Protein AF-A0A1Y3B476-F1 (afdb_monomer)

Structure (mmCIF, N/CA/C/O backbone):
data_AF-A0A1Y3B476-F1
#
_entry.id   AF-A0A1Y3B476-F1
#
loop_
_atom_site.group_PDB
_atom_site.id
_atom_site.type_symbol
_atom_site.label_atom_id
_atom_site.label_alt_id
_atom_site.label_comp_id
_atom_site.label_asym_id
_atom_site.label_entity_id
_atom_site.label_seq_id
_atom_site.pdbx_PDB_ins_code
_atom_site.Cartn_x
_atom_site.Cartn_y
_atom_site.Cartn_z
_atom_site.occupancy
_atom_site.B_iso_or_equiv
_atom_site.auth_seq_id
_atom_site.auth_comp_id
_atom_site.auth_asym_id
_atom_site.auth_atom_id
_atom_site.pdbx_PDB_model_num
ATOM 1 N N . MET A 1 1 ? -19.193 -18.227 23.082 1.00 51.91 1 MET A N 1
ATOM 2 C CA . MET A 1 1 ? -18.276 -19.351 22.799 1.00 51.91 1 MET A CA 1
ATOM 3 C C . MET A 1 1 ? -16.901 -18.708 22.785 1.00 51.91 1 MET A C 1
ATOM 5 O O . MET A 1 1 ? -16.816 -17.607 22.267 1.00 51.91 1 MET A O 1
ATOM 9 N N . ASP A 1 2 ? -15.922 -19.254 23.496 1.00 59.75 2 ASP A N 1
ATOM 10 C CA . ASP A 1 2 ? -14.621 -18.594 23.688 1.00 59.75 2 ASP A CA 1
ATOM 11 C C . ASP A 1 2 ? -13.885 -18.507 22.333 1.00 59.75 2 ASP A C 1
ATOM 13 O O . ASP A 1 2 ? -13.815 -19.510 21.622 1.00 59.75 2 ASP A O 1
ATOM 17 N N . LEU A 1 3 ? -13.445 -17.300 21.948 1.00 61.03 3 LEU A N 1
ATOM 18 C CA . LEU A 1 3 ? -12.892 -16.971 20.624 1.00 61.03 3 LEU A CA 1
ATOM 19 C C . LEU A 1 3 ? -11.711 -17.880 20.258 1.00 61.03 3 LEU A C 1
ATOM 21 O O . LEU A 1 3 ? -11.578 -18.283 19.105 1.00 61.03 3 LEU A O 1
ATOM 25 N N . SER A 1 4 ? -10.927 -18.280 21.262 1.00 60.47 4 SER A N 1
ATOM 26 C CA . SER A 1 4 ? -9.827 -19.239 21.119 1.00 60.47 4 SER A CA 1
ATOM 27 C C . SER A 1 4 ? -10.271 -20.561 20.476 1.00 60.47 4 SER A C 1
ATOM 29 O O . SER A 1 4 ? -9.654 -21.020 19.522 1.00 60.47 4 SER A O 1
ATOM 31 N N . TYR A 1 5 ? -11.411 -21.115 20.900 1.00 58.59 5 TYR A N 1
ATOM 32 C CA . TYR A 1 5 ? -11.947 -22.362 20.343 1.00 58.59 5 TYR A CA 1
ATOM 33 C C . TYR A 1 5 ? -12.532 -22.194 18.934 1.00 58.59 5 TYR A C 1
ATOM 35 O O . TYR A 1 5 ? -12.660 -23.178 18.214 1.00 58.59 5 TYR A O 1
ATOM 43 N N . ILE A 1 6 ? -12.933 -20.979 18.542 1.00 61.72 6 ILE A N 1
ATOM 44 C CA . ILE A 1 6 ? -13.444 -20.701 17.190 1.00 61.72 6 ILE A CA 1
ATOM 45 C C . ILE A 1 6 ? -12.279 -20.589 16.200 1.00 61.72 6 ILE A C 1
ATOM 47 O O . ILE A 1 6 ? -12.372 -21.101 15.084 1.00 61.72 6 ILE A O 1
ATOM 51 N N . LEU A 1 7 ? -11.185 -19.940 16.607 1.00 68.25 7 LEU A N 1
ATOM 52 C CA . LEU A 1 7 ? -9.991 -19.788 15.776 1.00 68.25 7 LEU A CA 1
ATOM 53 C C . LEU A 1 7 ? -9.273 -21.125 15.540 1.00 68.25 7 LEU A C 1
ATOM 55 O O . LEU A 1 7 ? -8.756 -21.332 14.446 1.00 68.25 7 LEU A O 1
ATOM 59 N N . ASP A 1 8 ? -9.336 -22.067 16.487 1.00 66.00 8 ASP A N 1
ATOM 60 C CA . ASP A 1 8 ? -8.768 -23.418 16.332 1.00 66.00 8 ASP A CA 1
ATOM 61 C C . ASP A 1 8 ? -9.357 -24.210 15.137 1.00 66.00 8 ASP A C 1
ATOM 63 O O . ASP A 1 8 ? -8.684 -25.075 14.572 1.00 66.00 8 ASP A O 1
ATOM 67 N N . ASP A 1 9 ? -10.592 -23.906 14.713 1.00 73.31 9 ASP A N 1
ATOM 68 C CA . ASP A 1 9 ? -11.298 -24.601 13.620 1.00 73.31 9 ASP A CA 1
ATOM 69 C C . ASP A 1 9 ? -11.260 -23.844 12.267 1.00 73.31 9 ASP A C 1
ATOM 71 O O . ASP A 1 9 ? -11.764 -24.328 11.233 1.00 73.31 9 ASP A O 1
ATOM 75 N N . ILE A 1 10 ? -10.658 -22.650 12.236 1.00 80.38 10 ILE A N 1
ATOM 76 C CA . ILE A 1 10 ? -10.627 -21.758 11.070 1.00 80.38 10 ILE A CA 1
ATOM 77 C C . ILE A 1 10 ? -9.204 -21.639 10.536 1.00 80.38 10 ILE A C 1
ATOM 79 O O . ILE A 1 10 ? -8.247 -21.442 11.267 1.00 80.38 10 ILE A O 1
ATOM 83 N N . THR A 1 11 ? -9.059 -21.755 9.217 1.00 83.44 11 THR A N 1
ATOM 84 C CA . THR A 1 11 ? -7.777 -21.537 8.539 1.00 83.44 11 THR A CA 1
ATOM 85 C C . THR A 1 11 ? -7.716 -20.120 7.983 1.00 83.44 11 THR A C 1
ATOM 87 O O . THR A 1 11 ? -8.750 -19.559 7.604 1.00 83.44 11 THR A O 1
ATOM 90 N N . LEU A 1 12 ? -6.509 -19.560 7.854 1.00 82.50 12 LEU A N 1
ATOM 91 C CA . LEU A 1 12 ? -6.299 -18.242 7.242 1.00 82.50 12 LEU A CA 1
ATOM 92 C C . LEU A 1 12 ? -6.948 -18.157 5.850 1.00 82.50 12 LEU A C 1
ATOM 94 O O . LEU A 1 12 ? -7.629 -17.187 5.530 1.00 82.50 12 LEU A O 1
ATOM 98 N N . GLU A 1 13 ? -6.828 -19.231 5.066 1.00 82.44 13 GLU A N 1
ATOM 99 C CA . GLU A 1 13 ? -7.448 -19.389 3.744 1.00 82.44 13 GLU A CA 1
ATOM 100 C C . GLU A 1 13 ? -8.981 -19.273 3.760 1.00 82.44 13 GLU A C 1
ATOM 102 O O . GLU A 1 13 ? -9.571 -18.801 2.793 1.00 82.44 13 GLU A O 1
ATOM 107 N N . LYS A 1 14 ? -9.657 -19.702 4.833 1.00 85.69 14 LYS A N 1
ATOM 108 C CA . LYS A 1 14 ? -11.110 -19.508 4.960 1.00 85.69 14 LYS A CA 1
ATOM 109 C C . LYS A 1 14 ? -11.439 -18.057 5.298 1.00 85.69 14 LYS A C 1
ATOM 111 O O . LYS A 1 14 ? -12.437 -17.535 4.808 1.00 85.69 14 LYS A O 1
ATOM 116 N N . LEU A 1 15 ? -10.615 -17.414 6.125 1.00 87.38 15 LEU A N 1
ATOM 117 C CA . LEU A 1 15 ? -10.853 -16.054 6.599 1.00 87.38 15 LEU A CA 1
ATOM 118 C C . LEU A 1 15 ? -10.582 -15.000 5.513 1.00 87.38 15 LEU A C 1
ATOM 120 O O . LEU A 1 15 ? -11.437 -14.149 5.267 1.00 87.38 15 LEU A O 1
ATOM 124 N N . LEU A 1 16 ? -9.427 -15.071 4.846 1.00 85.44 16 LEU A N 1
ATOM 125 C CA . LEU A 1 16 ? -8.960 -14.104 3.841 1.00 85.44 16 LEU A CA 1
ATOM 126 C C . LEU A 1 16 ? -9.030 -14.625 2.396 1.00 85.44 16 LEU A C 1
ATOM 128 O O . LEU A 1 16 ? -8.521 -13.966 1.499 1.00 85.44 16 LEU A O 1
ATOM 132 N N . ASP A 1 17 ? -9.686 -15.766 2.155 1.00 85.62 17 ASP A N 1
ATOM 133 C CA . ASP A 1 17 ? -9.699 -16.468 0.860 1.00 85.62 17 ASP A CA 1
ATOM 134 C C . ASP A 1 17 ? -8.301 -16.987 0.447 1.00 85.62 17 ASP A C 1
ATOM 136 O O . ASP A 1 17 ? -7.257 -16.584 0.961 1.00 85.62 17 ASP A O 1
ATOM 140 N N . ILE A 1 18 ? -8.264 -17.929 -0.494 1.00 84.50 18 ILE A N 1
ATOM 141 C CA . ILE A 1 18 ? -7.014 -18.452 -1.055 1.00 84.50 18 ILE A CA 1
ATOM 142 C C . ILE A 1 18 ? -6.507 -17.454 -2.107 1.00 84.50 18 ILE A C 1
ATOM 144 O O . ILE A 1 18 ? -7.252 -17.173 -3.059 1.00 84.50 18 ILE A O 1
ATOM 148 N N . PRO A 1 19 ? -5.254 -16.958 -2.012 1.00 85.69 19 PRO A N 1
ATOM 149 C CA . PRO A 1 19 ? -4.659 -16.115 -3.044 1.00 85.69 19 PRO A CA 1
ATOM 150 C C . PRO A 1 19 ? -4.769 -16.753 -4.432 1.00 85.69 19 PRO A C 1
ATOM 152 O O . PRO A 1 19 ? -4.473 -17.933 -4.621 1.00 85.69 19 PRO A O 1
ATOM 155 N N . HIS A 1 20 ? -5.185 -15.963 -5.421 1.00 87.81 20 HIS A N 1
ATOM 156 C CA . HIS A 1 20 ? -5.282 -16.406 -6.809 1.00 87.81 20 HIS A CA 1
ATOM 157 C C . HIS A 1 20 ? -4.413 -15.545 -7.715 1.00 87.81 20 HIS A C 1
ATOM 159 O O . HIS A 1 20 ? -4.385 -14.316 -7.590 1.00 87.81 20 HIS A O 1
ATOM 165 N N . TRP A 1 21 ? -3.753 -16.227 -8.643 1.00 90.69 21 TRP A N 1
ATOM 166 C CA . TRP A 1 21 ? -2.731 -15.695 -9.529 1.00 90.69 21 TRP A CA 1
ATOM 167 C C . TRP A 1 21 ? -3.114 -15.964 -10.981 1.00 90.69 21 TRP A C 1
ATOM 169 O O . TRP A 1 21 ? -3.634 -17.041 -11.279 1.00 90.69 21 TRP A O 1
ATOM 179 N N . SER A 1 22 ? -2.831 -15.022 -11.877 1.00 91.00 22 SER A N 1
ATOM 180 C CA . SER A 1 22 ? -3.032 -15.208 -13.319 1.00 91.00 22 SER A CA 1
ATOM 181 C C . SER A 1 22 ? -1.900 -16.012 -13.980 1.00 91.00 22 SER A C 1
ATOM 183 O O . SER A 1 22 ? -1.153 -16.753 -13.335 1.00 91.00 22 SER A O 1
ATOM 185 N N . ASP A 1 23 ? -1.744 -15.821 -15.292 1.00 83.69 23 ASP A N 1
ATOM 186 C CA . ASP A 1 23 ? -0.530 -16.138 -16.038 1.00 83.69 23 ASP A CA 1
ATOM 187 C C . ASP A 1 23 ? 0.664 -15.264 -15.611 1.00 83.69 23 ASP A C 1
ATOM 189 O O . ASP A 1 23 ? 0.519 -14.310 -14.841 1.00 83.69 23 ASP A O 1
ATOM 193 N N . GLU A 1 24 ? 1.855 -15.622 -16.094 1.00 92.88 24 GLU A N 1
ATOM 194 C CA . GLU A 1 24 ? 3.100 -14.911 -15.794 1.00 92.88 24 GLU A CA 1
ATOM 195 C C . GLU A 1 24 ? 3.055 -13.430 -16.188 1.00 92.88 24 GLU A C 1
ATOM 197 O O . GLU A 1 24 ? 2.409 -13.044 -17.168 1.00 92.88 24 GLU A O 1
ATOM 202 N N . LEU A 1 25 ? 3.804 -12.602 -15.451 1.00 94.19 25 LEU A N 1
ATOM 203 C CA . LEU A 1 25 ? 3.921 -11.179 -15.763 1.00 94.19 25 LEU A CA 1
ATOM 204 C C . LEU A 1 25 ? 4.451 -10.961 -17.184 1.00 94.19 25 LEU A C 1
ATOM 206 O O . LEU A 1 25 ? 5.504 -11.485 -17.571 1.00 94.19 25 LEU A O 1
ATOM 210 N N . LYS A 1 26 ? 3.751 -10.115 -17.944 1.00 93.50 26 LYS A N 1
ATOM 211 C CA . LYS A 1 26 ? 4.169 -9.719 -19.291 1.00 93.50 26 LYS A CA 1
ATOM 212 C C . LYS A 1 26 ? 5.484 -8.956 -19.230 1.00 93.50 26 LYS A C 1
ATOM 214 O O . LYS A 1 26 ? 5.649 -8.044 -18.424 1.00 93.50 26 LYS A O 1
ATOM 219 N N . GLN A 1 27 ? 6.399 -9.305 -20.126 1.00 95.56 27 GLN A N 1
ATOM 220 C CA . GLN A 1 27 ? 7.658 -8.593 -20.271 1.00 95.56 27 GLN A CA 1
ATOM 221 C C . GLN A 1 27 ? 7.543 -7.518 -21.352 1.00 95.56 27 GLN A C 1
ATOM 223 O O . GLN A 1 27 ? 7.237 -7.815 -22.505 1.00 95.56 27 GLN A O 1
ATOM 228 N N . VAL A 1 28 ? 7.836 -6.277 -20.975 1.00 97.06 28 VAL A N 1
ATOM 229 C CA . VAL A 1 28 ? 7.910 -5.137 -21.892 1.00 97.06 28 VAL A CA 1
ATOM 230 C C . VAL A 1 28 ? 9.332 -4.965 -22.414 1.00 97.06 28 VAL A C 1
ATOM 232 O O . VAL A 1 28 ? 10.296 -5.006 -21.651 1.00 97.06 28 VAL A O 1
ATOM 235 N N . GLU A 1 29 ? 9.473 -4.729 -23.713 1.00 97.38 29 GLU A N 1
ATOM 236 C CA . GLU A 1 29 ? 10.771 -4.498 -24.345 1.00 97.38 29 GLU A CA 1
ATOM 237 C C . GLU A 1 29 ? 11.025 -3.005 -24.588 1.00 97.38 29 GLU A C 1
ATOM 239 O O . GLU A 1 29 ? 10.230 -2.300 -25.215 1.00 97.38 29 GLU A O 1
ATOM 244 N N . PHE A 1 30 ? 12.185 -2.537 -24.134 1.00 98.00 30 PHE A N 1
ATOM 245 C CA . PHE A 1 30 ? 12.743 -1.223 -24.427 1.00 98.00 30 PHE A CA 1
ATOM 246 C C . PHE A 1 30 ? 13.919 -1.396 -25.380 1.00 98.00 30 PHE A C 1
ATOM 248 O O . PHE A 1 30 ? 14.823 -2.187 -25.129 1.00 98.00 30 PHE A O 1
ATOM 255 N N . GLN A 1 31 ? 13.941 -0.644 -26.475 1.00 97.75 31 GLN A N 1
ATOM 256 C CA . GLN A 1 31 ? 15.019 -0.713 -27.462 1.00 97.75 31 GLN A CA 1
ATOM 257 C C . GLN A 1 31 ? 16.344 -0.203 -26.893 1.00 97.75 31 GLN A C 1
ATOM 259 O O . GLN A 1 31 ? 17.397 -0.719 -27.256 1.00 97.75 31 GLN A O 1
ATOM 264 N N . SER A 1 32 ? 16.294 0.786 -25.995 1.00 97.62 32 SER A N 1
ATOM 265 C CA . SER A 1 32 ? 17.484 1.365 -25.375 1.00 97.62 32 SER A CA 1
ATOM 266 C C . SER A 1 32 ? 17.257 1.838 -23.945 1.00 97.62 32 SER A C 1
ATOM 268 O O . SER A 1 32 ? 16.123 2.094 -23.529 1.00 97.62 32 SER A O 1
ATOM 270 N N . MET A 1 33 ? 18.358 2.028 -23.209 1.00 96.94 33 MET A N 1
ATOM 271 C CA . MET A 1 33 ? 18.329 2.615 -21.861 1.00 96.94 33 MET A CA 1
ATOM 272 C C . MET A 1 33 ? 17.639 3.985 -21.845 1.00 96.94 33 MET A C 1
ATOM 274 O O . MET A 1 33 ? 16.819 4.256 -20.976 1.00 96.94 33 MET A O 1
ATOM 278 N N . GLN A 1 34 ? 17.900 4.825 -22.849 1.00 96.94 34 GLN A N 1
ATOM 279 C CA . GLN A 1 34 ? 17.289 6.153 -22.948 1.00 96.94 34 GLN A CA 1
ATOM 280 C C . GLN A 1 34 ? 15.760 6.075 -23.069 1.00 96.94 34 GLN A C 1
ATOM 282 O O . GLN A 1 34 ? 15.040 6.895 -22.503 1.00 96.94 34 GLN A O 1
ATOM 287 N N . GLN A 1 35 ? 15.245 5.093 -23.814 1.00 97.31 35 GLN A N 1
ATOM 288 C CA . GLN A 1 35 ? 13.804 4.890 -23.943 1.00 97.31 35 GLN A CA 1
ATOM 289 C C . GLN A 1 35 ? 13.180 4.471 -22.609 1.00 97.31 35 GLN A C 1
ATOM 291 O O . GLN A 1 35 ? 12.116 4.974 -22.251 1.00 97.31 35 GLN A O 1
ATOM 296 N N . PHE A 1 36 ? 13.862 3.592 -21.872 1.00 97.88 36 PHE A N 1
ATOM 297 C CA . PHE A 1 36 ? 13.451 3.170 -20.539 1.00 97.88 36 PHE A CA 1
ATOM 298 C C . PHE A 1 36 ? 13.447 4.341 -19.543 1.00 97.88 36 PHE A C 1
ATOM 300 O O . PHE A 1 36 ? 12.446 4.571 -18.872 1.00 97.88 36 PHE A O 1
ATOM 307 N N . GLU A 1 37 ? 14.508 5.151 -19.505 1.00 97.38 37 GLU A N 1
ATOM 308 C CA . GLU A 1 37 ? 14.597 6.336 -18.638 1.00 97.38 37 GLU A CA 1
ATOM 309 C C . GLU A 1 37 ? 13.495 7.367 -18.928 1.00 97.38 37 GLU A C 1
ATOM 311 O O . GLU A 1 37 ? 12.891 7.908 -18.001 1.00 97.38 37 GLU A O 1
ATOM 316 N N . ASN A 1 38 ? 13.170 7.600 -20.203 1.00 97.19 38 ASN A N 1
ATOM 317 C CA . ASN A 1 38 ? 12.066 8.485 -20.579 1.00 97.19 38 ASN A CA 1
ATOM 318 C C . ASN A 1 38 ? 10.708 7.967 -20.076 1.00 97.19 38 ASN A C 1
ATOM 320 O O . ASN A 1 38 ? 9.867 8.763 -19.655 1.00 97.19 38 ASN A O 1
ATOM 324 N N . ALA A 1 39 ? 10.494 6.647 -20.105 1.00 97.69 39 ALA A N 1
ATOM 325 C CA . ALA A 1 39 ? 9.285 6.034 -19.563 1.00 97.69 39 ALA A CA 1
ATOM 326 C C . ALA A 1 39 ? 9.221 6.179 -18.032 1.00 97.69 39 ALA A C 1
ATOM 328 O O . ALA A 1 39 ? 8.182 6.569 -17.503 1.00 97.69 39 ALA A O 1
ATOM 329 N N . LEU A 1 40 ? 10.344 5.983 -17.328 1.00 97.88 40 LEU A N 1
ATOM 330 C CA . LEU A 1 40 ? 10.426 6.171 -15.874 1.00 97.88 40 LEU A CA 1
ATOM 331 C C . LEU A 1 40 ? 10.028 7.588 -15.440 1.00 97.88 40 LEU A C 1
ATOM 333 O O . LEU A 1 40 ? 9.253 7.726 -14.498 1.00 97.88 40 LEU A O 1
ATOM 337 N N . ILE A 1 41 ? 10.507 8.627 -16.135 1.00 97.69 41 ILE A N 1
ATOM 338 C CA . ILE A 1 41 ? 10.156 10.030 -15.835 1.00 97.69 41 ILE A CA 1
ATOM 339 C C . ILE A 1 41 ? 8.641 10.241 -15.929 1.00 97.69 41 ILE A C 1
ATOM 341 O O . ILE A 1 41 ? 8.038 10.892 -15.077 1.00 97.69 41 ILE A O 1
ATOM 345 N N . LYS A 1 42 ? 8.019 9.673 -16.964 1.00 97.50 42 LYS A N 1
ATOM 346 C CA . LYS A 1 42 ? 6.577 9.773 -17.182 1.00 97.50 42 LYS A CA 1
ATOM 347 C C . LYS A 1 42 ? 5.790 9.047 -16.092 1.00 97.50 42 LYS A C 1
ATOM 349 O O . LYS A 1 42 ? 4.847 9.608 -15.547 1.00 97.50 42 LYS A O 1
ATOM 354 N N . TRP A 1 43 ? 6.177 7.819 -15.753 1.00 98.00 43 TRP A N 1
ATOM 355 C CA . TRP A 1 43 ? 5.498 7.050 -14.709 1.00 98.00 43 TRP A CA 1
ATOM 356 C C . TRP A 1 43 ? 5.700 7.644 -13.314 1.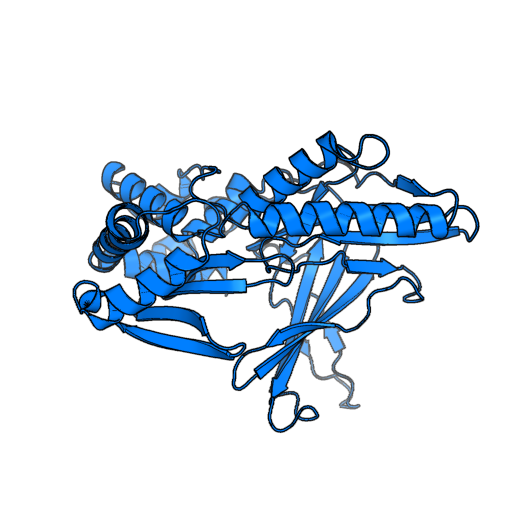00 98.00 43 TRP A C 1
ATOM 358 O O . TRP A 1 43 ? 4.793 7.555 -12.491 1.00 98.00 43 TRP A O 1
ATOM 368 N N . GLU A 1 44 ? 6.849 8.274 -13.047 1.00 98.00 44 GLU A N 1
ATOM 369 C CA . GLU A 1 44 ? 7.076 9.042 -11.821 1.00 98.00 44 GLU A CA 1
ATOM 370 C C . GLU A 1 44 ? 6.083 10.201 -11.702 1.00 98.00 44 GLU A C 1
ATOM 372 O O . GLU A 1 44 ? 5.464 10.351 -10.651 1.00 98.00 44 GLU A O 1
ATOM 377 N N . ASP A 1 45 ? 5.882 10.978 -12.770 1.00 97.94 45 ASP A N 1
ATOM 378 C CA . ASP A 1 45 ? 4.916 12.080 -12.759 1.00 97.94 45 ASP A CA 1
ATOM 379 C C . ASP A 1 45 ? 3.479 11.574 -12.550 1.00 97.94 45 ASP A C 1
ATOM 381 O O . ASP A 1 45 ? 2.780 12.094 -11.683 1.00 97.94 45 ASP A O 1
ATOM 385 N N . ILE A 1 46 ? 3.067 10.501 -13.238 1.00 97.81 46 ILE A N 1
ATOM 386 C CA . ILE A 1 46 ? 1.741 9.876 -13.058 1.00 97.81 46 ILE A CA 1
ATOM 387 C C . ILE A 1 46 ? 1.547 9.395 -11.610 1.00 97.81 46 ILE A C 1
ATOM 389 O O . ILE A 1 46 ? 0.531 9.689 -10.978 1.00 97.81 46 ILE A O 1
ATOM 393 N N . LEU A 1 47 ? 2.531 8.687 -11.048 1.00 97.56 47 LEU A N 1
ATOM 394 C CA . LEU A 1 47 ? 2.508 8.235 -9.654 1.00 97.56 47 LEU A CA 1
ATOM 395 C C . LEU A 1 47 ? 2.374 9.413 -8.683 1.00 97.56 47 LEU A C 1
ATOM 397 O O . LEU A 1 47 ? 1.554 9.375 -7.765 1.00 97.56 47 LEU A O 1
ATOM 401 N N . GLN A 1 48 ? 3.162 10.467 -8.885 1.00 97.31 48 GLN A N 1
ATOM 402 C CA . GLN A 1 48 ? 3.134 11.661 -8.045 1.00 97.31 48 GLN A CA 1
ATOM 403 C C . GLN A 1 48 ? 1.793 12.397 -8.125 1.00 97.31 48 GLN A C 1
ATOM 405 O O . GLN A 1 48 ? 1.308 12.856 -7.091 1.00 97.31 48 GLN A O 1
ATOM 410 N N . GLN A 1 49 ? 1.174 12.468 -9.308 1.00 95.81 49 GLN A N 1
ATOM 411 C CA . GLN A 1 49 ? -0.171 13.019 -9.479 1.00 95.81 49 GLN A CA 1
ATOM 412 C C . GLN A 1 49 ? -1.216 12.194 -8.715 1.00 95.81 49 GLN A C 1
ATOM 414 O O . GLN A 1 49 ? -2.000 12.755 -7.955 1.00 95.81 49 GLN A O 1
ATOM 419 N N . VAL A 1 50 ? -1.192 10.861 -8.830 1.00 94.88 50 VAL A N 1
ATOM 420 C CA . VAL A 1 50 ? -2.119 9.982 -8.092 1.00 94.88 50 VAL A CA 1
ATOM 421 C C . VAL A 1 50 ? -1.956 10.143 -6.578 1.00 94.88 50 VAL A C 1
ATOM 423 O O . VAL A 1 50 ? -2.949 10.229 -5.854 1.00 94.88 50 VAL A O 1
ATOM 426 N N . LEU A 1 51 ? -0.717 10.227 -6.086 1.00 94.50 51 LEU A N 1
ATOM 427 C CA . LEU A 1 51 ? -0.450 10.461 -4.666 1.00 94.50 51 LEU A CA 1
ATOM 428 C C . LEU A 1 51 ? -1.018 11.800 -4.181 1.00 94.50 51 LEU A C 1
ATOM 430 O O . LEU A 1 51 ? -1.586 11.859 -3.093 1.00 94.50 51 LEU A O 1
ATOM 434 N N . GLU A 1 52 ? -0.866 12.856 -4.976 1.00 93.44 52 GLU A N 1
ATOM 435 C CA . GLU A 1 52 ? -1.342 14.204 -4.657 1.00 93.44 52 GLU A CA 1
ATOM 436 C C . GLU A 1 52 ? -2.877 14.318 -4.721 1.00 93.44 52 GLU A C 1
ATOM 438 O O . GLU A 1 52 ? -3.479 14.994 -3.889 1.00 93.44 52 GLU A O 1
ATOM 443 N N . CYS A 1 53 ? -3.521 13.627 -5.669 1.00 92.00 53 CYS A N 1
ATOM 444 C CA . CYS A 1 53 ? -4.966 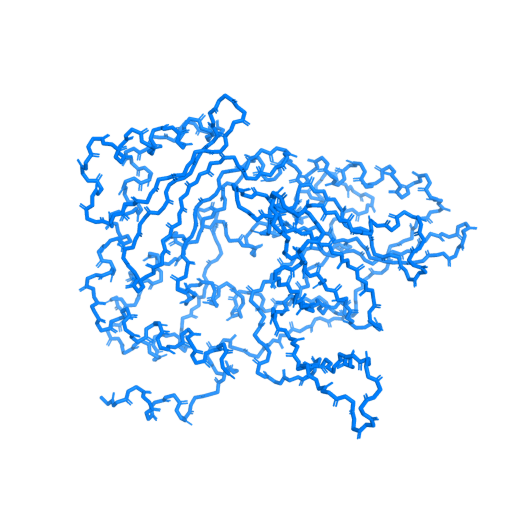13.696 -5.904 1.00 92.00 53 CYS A CA 1
ATOM 445 C C . CYS A 1 53 ? -5.817 12.878 -4.927 1.00 92.00 53 CYS A C 1
ATOM 447 O O . CYS A 1 53 ? -6.931 13.290 -4.608 1.00 92.00 53 CYS A O 1
ATOM 449 N N . TYR A 1 54 ? -5.336 11.722 -4.466 1.00 92.06 54 TYR A N 1
ATOM 450 C CA . TYR A 1 54 ? -6.183 10.757 -3.759 1.00 92.06 54 TYR A CA 1
ATOM 451 C C . TYR A 1 54 ? -5.653 10.448 -2.373 1.00 92.06 54 TYR A C 1
ATOM 453 O O . TYR A 1 54 ? -4.744 9.638 -2.259 1.00 92.06 54 TYR A O 1
ATOM 461 N N . ASP A 1 55 ? -6.214 11.028 -1.313 1.00 93.31 55 ASP A N 1
ATOM 462 C CA . ASP A 1 55 ? -5.826 10.765 0.087 1.00 93.31 55 ASP A CA 1
ATOM 463 C C . ASP A 1 55 ? -5.879 9.276 0.455 1.00 93.31 55 ASP A C 1
ATOM 465 O O . ASP A 1 55 ? -6.870 8.627 0.168 1.00 93.31 55 ASP A O 1
ATOM 469 N N . TYR A 1 56 ? -4.856 8.734 1.123 1.00 95.31 56 TYR A N 1
ATOM 470 C CA . TYR A 1 56 ? -4.908 7.372 1.665 1.00 95.31 56 TYR A CA 1
ATOM 471 C C . TYR A 1 56 ? -5.905 7.333 2.818 1.00 95.31 56 TYR A C 1
ATOM 473 O O . TYR A 1 56 ? -5.822 8.193 3.694 1.00 95.31 56 TYR A O 1
ATOM 481 N N . ASN A 1 57 ? -6.829 6.374 2.832 1.00 95.25 57 ASN A N 1
ATOM 482 C CA . ASN A 1 57 ? -7.896 6.322 3.831 1.00 95.25 57 ASN A CA 1
ATOM 483 C C . ASN A 1 57 ? -8.354 4.886 4.119 1.00 95.25 57 ASN A C 1
ATOM 485 O O . ASN A 1 57 ? -9.157 4.336 3.371 1.00 95.25 57 ASN A O 1
ATOM 489 N N . THR A 1 58 ? -7.920 4.319 5.248 1.00 96.81 58 THR A N 1
ATOM 490 C CA . THR A 1 58 ? -8.432 3.027 5.751 1.00 96.81 58 THR A CA 1
ATOM 491 C C . THR A 1 58 ? -9.489 3.173 6.842 1.00 96.81 58 THR A C 1
ATOM 493 O O . THR A 1 58 ? -10.138 2.191 7.202 1.00 96.81 58 THR A O 1
ATOM 496 N N . PHE A 1 59 ? -9.724 4.388 7.353 1.00 96.81 59 PHE A N 1
ATOM 497 C CA . PHE A 1 59 ? -10.839 4.637 8.270 1.00 96.81 59 PHE A CA 1
ATOM 498 C C . PHE A 1 59 ? -12.185 4.381 7.588 1.00 96.81 59 PHE A C 1
ATOM 500 O O . PHE A 1 59 ? -13.078 3.824 8.219 1.00 96.81 59 PHE A O 1
ATOM 507 N N . GLY A 1 60 ? -12.320 4.754 6.311 1.00 94.25 60 GLY A N 1
ATOM 508 C CA . GLY A 1 60 ? -13.576 4.617 5.569 1.00 94.25 60 GLY A CA 1
ATOM 509 C C . GLY A 1 60 ? -13.988 3.155 5.411 1.00 94.25 60 GLY A C 1
ATOM 510 O O . GLY A 1 60 ? -15.044 2.765 5.908 1.00 94.25 60 GLY A O 1
ATOM 511 N N . SER A 1 61 ? -13.101 2.322 4.847 1.00 94.69 61 SER A N 1
ATOM 512 C CA . SER A 1 61 ? -13.340 0.878 4.691 1.00 94.69 61 SER A CA 1
ATOM 513 C C . SER A 1 61 ? -13.642 0.196 6.027 1.00 94.69 61 SER A C 1
ATOM 515 O O . SER A 1 61 ? -14.464 -0.715 6.086 1.00 94.69 61 SER A O 1
ATOM 517 N N . TYR A 1 62 ? -13.002 0.629 7.116 1.00 97.12 62 TYR A N 1
ATOM 518 C CA . TYR A 1 62 ? -13.251 0.076 8.445 1.00 97.12 62 TYR A CA 1
ATOM 519 C C . TYR A 1 62 ? -14.613 0.481 9.029 1.00 97.12 62 TYR A C 1
ATOM 521 O O . TYR A 1 62 ? -15.319 -0.364 9.575 1.00 97.12 62 TYR A O 1
ATOM 529 N N . VAL A 1 63 ? -15.007 1.752 8.913 1.00 96.25 63 VAL A N 1
ATOM 530 C CA . VAL A 1 63 ? -16.319 2.219 9.389 1.00 96.25 63 VAL A CA 1
ATOM 531 C C . VAL A 1 63 ? -17.442 1.508 8.631 1.00 96.25 63 VAL A C 1
ATOM 533 O O . VAL A 1 63 ? -18.395 1.029 9.245 1.00 96.25 63 VAL A O 1
ATOM 536 N N . ASP A 1 64 ? -17.304 1.356 7.313 1.00 95.75 64 ASP A N 1
ATOM 537 C CA . ASP A 1 64 ? -18.266 0.616 6.492 1.00 95.75 64 ASP A CA 1
ATOM 538 C C . ASP A 1 64 ? -18.315 -0.879 6.839 1.00 95.75 64 ASP A C 1
ATOM 540 O O . ASP A 1 64 ? -19.402 -1.471 6.886 1.00 95.75 64 ASP A O 1
ATOM 544 N N . PHE A 1 65 ? -17.158 -1.484 7.126 1.00 97.25 65 PHE A N 1
ATOM 545 C CA . PHE A 1 65 ? -17.048 -2.857 7.620 1.00 97.25 65 PHE A CA 1
ATOM 546 C C . PHE A 1 65 ? -17.805 -3.027 8.942 1.00 97.25 65 PHE A C 1
ATOM 548 O O . PHE A 1 65 ? -18.676 -3.891 9.040 1.00 97.25 65 PHE A O 1
ATOM 555 N N . TYR A 1 66 ? -17.564 -2.153 9.922 1.00 97.38 66 TYR A N 1
ATOM 556 C CA . TYR A 1 66 ? -18.244 -2.189 11.217 1.00 97.38 66 TYR A CA 1
ATOM 557 C C . TYR A 1 66 ? -19.759 -1.972 11.088 1.00 97.38 66 TYR A C 1
ATOM 559 O O . TYR A 1 66 ? -20.553 -2.736 11.632 1.00 97.38 66 TYR A O 1
ATOM 567 N N . HIS A 1 67 ? -20.204 -0.991 10.301 1.00 96.38 67 HIS A N 1
ATOM 568 C CA . HIS A 1 67 ? -21.636 -0.786 10.064 1.00 96.38 67 HIS A CA 1
ATOM 569 C C . HIS A 1 67 ? -22.301 -1.981 9.369 1.00 96.38 67 HIS A C 1
ATOM 571 O O . HIS A 1 67 ? -23.484 -2.251 9.590 1.00 96.38 67 HIS A O 1
ATOM 577 N N . SER A 1 68 ? -21.568 -2.689 8.509 1.00 96.94 68 SER A N 1
ATOM 578 C CA . SER A 1 68 ? -22.046 -3.916 7.869 1.00 96.94 68 SER A CA 1
ATOM 579 C C . SER A 1 68 ? -22.117 -5.071 8.871 1.00 96.94 68 SER A C 1
ATOM 581 O O . SER A 1 68 ? -23.120 -5.788 8.884 1.00 96.94 68 SER A O 1
ATOM 583 N N . TYR A 1 69 ? -21.128 -5.187 9.763 1.00 97.44 69 TYR A N 1
ATOM 584 C CA . TYR A 1 69 ? -21.123 -6.139 10.875 1.00 97.44 69 TYR A CA 1
ATOM 585 C C . TYR A 1 69 ? -22.357 -5.957 11.759 1.00 97.44 69 TYR A C 1
ATOM 587 O O . TYR A 1 69 ? -23.140 -6.894 11.920 1.00 97.44 69 TYR A O 1
ATOM 595 N N . GLN A 1 70 ? -22.617 -4.729 12.216 1.00 96.50 70 GLN A N 1
ATOM 596 C CA . GLN A 1 70 ? -23.770 -4.422 13.066 1.00 96.50 70 GLN A CA 1
ATOM 597 C C . GLN A 1 70 ? -25.116 -4.785 12.421 1.00 96.50 70 GLN A C 1
ATOM 599 O O . GLN A 1 70 ? -26.061 -5.161 13.110 1.00 96.50 70 GLN A O 1
ATOM 604 N N . LYS A 1 71 ? -25.225 -4.691 11.090 1.00 96.50 71 LYS A N 1
ATOM 605 C CA . LYS A 1 71 ? -26.444 -5.063 10.349 1.00 96.50 71 LYS A CA 1
ATOM 606 C C . LYS A 1 71 ? -26.588 -6.571 10.145 1.00 96.50 71 LYS A C 1
ATOM 608 O O . LYS A 1 71 ? -27.698 -7.035 9.894 1.00 96.50 71 LYS A O 1
ATOM 613 N N . SER A 1 72 ? -25.490 -7.321 10.220 1.00 95.12 72 SER A N 1
ATOM 614 C CA . SER A 1 72 ? -25.469 -8.759 9.941 1.00 95.12 72 SER A CA 1
ATOM 615 C C . SER A 1 72 ? -26.094 -9.611 11.052 1.00 95.12 72 SER A C 1
ATOM 617 O O . SER A 1 72 ? -26.519 -10.731 10.777 1.00 95.12 72 SER A O 1
ATOM 619 N N . ASN A 1 73 ? -26.153 -9.103 12.294 1.00 88.12 73 ASN A N 1
ATOM 620 C CA . ASN A 1 73 ? -26.536 -9.862 13.497 1.00 88.12 73 ASN A CA 1
ATOM 621 C C . ASN A 1 73 ? -25.794 -11.212 13.647 1.00 88.12 73 ASN A C 1
ATOM 623 O O . ASN A 1 73 ? -26.331 -12.155 14.226 1.00 88.12 73 ASN A O 1
ATOM 627 N N . SER A 1 74 ? -24.588 -11.320 13.086 1.00 92.19 74 SER A N 1
ATOM 628 C CA . SER A 1 74 ? -23.713 -12.495 13.177 1.00 92.19 74 SER A CA 1
ATOM 629 C C . SER A 1 74 ? -22.610 -12.239 14.206 1.00 92.19 74 SER A C 1
ATOM 631 O O . SER A 1 74 ? -22.360 -11.086 14.547 1.00 92.19 74 SER A O 1
ATOM 633 N N . ASN A 1 75 ? -21.932 -13.282 14.697 1.00 92.56 75 ASN A N 1
ATOM 634 C CA . ASN A 1 75 ? -20.668 -13.057 15.412 1.00 92.56 75 ASN A CA 1
ATOM 635 C C . ASN A 1 75 ? -19.594 -12.558 14.426 1.00 92.56 75 ASN A C 1
ATOM 637 O O . ASN A 1 75 ? -19.736 -12.727 13.210 1.00 92.56 75 ASN A O 1
ATOM 641 N N . LEU A 1 76 ? -18.533 -11.932 14.943 1.00 94.56 76 LEU A N 1
ATOM 642 C CA . LEU A 1 76 ? -17.537 -11.267 14.101 1.00 94.56 76 LEU A CA 1
ATOM 643 C C . LEU A 1 76 ? -16.856 -12.230 13.124 1.00 94.56 76 LEU A C 1
ATOM 645 O O . LEU A 1 76 ? -16.643 -11.886 11.964 1.00 94.56 76 LEU A O 1
ATOM 649 N N . THR A 1 77 ? -16.568 -13.448 13.567 1.00 92.31 77 THR A N 1
ATOM 650 C CA . THR A 1 77 ? -15.890 -14.447 12.743 1.00 92.31 77 THR A CA 1
ATOM 651 C C . THR A 1 77 ? -16.755 -14.880 11.560 1.00 92.31 77 THR A C 1
ATOM 653 O O . THR A 1 77 ? -16.317 -14.801 10.412 1.00 92.31 77 THR A O 1
ATOM 656 N N . ASP A 1 78 ? -18.011 -15.254 11.812 1.00 92.75 78 ASP A N 1
ATOM 657 C CA . ASP A 1 78 ? -18.972 -15.611 10.763 1.00 92.75 78 ASP A CA 1
ATOM 658 C C . ASP A 1 78 ? -19.236 -14.437 9.817 1.00 92.75 78 ASP A C 1
ATOM 660 O O . ASP A 1 78 ? -19.356 -14.622 8.602 1.00 92.75 78 ASP A O 1
ATOM 664 N N . PHE A 1 79 ? -19.293 -13.216 10.352 1.00 96.19 79 PHE A N 1
ATOM 665 C CA . PHE A 1 79 ? -19.400 -12.019 9.533 1.00 96.19 79 PHE A CA 1
ATOM 666 C C . PHE A 1 79 ? -18.190 -11.867 8.609 1.00 96.19 79 PHE A C 1
ATOM 668 O O . PHE A 1 79 ? -18.378 -11.711 7.404 1.00 96.19 79 PHE A O 1
ATOM 675 N N . ILE A 1 80 ? -16.963 -11.964 9.136 1.00 95.50 80 ILE A N 1
ATOM 676 C CA . ILE A 1 80 ? -15.741 -11.861 8.333 1.00 95.50 80 ILE A CA 1
ATOM 677 C C . ILE A 1 80 ? -15.731 -12.940 7.257 1.00 95.50 80 ILE A C 1
ATOM 679 O O . ILE A 1 80 ? -15.492 -12.608 6.101 1.00 95.50 80 ILE A O 1
ATOM 683 N N . LEU A 1 81 ? -16.039 -14.200 7.577 1.00 93.25 81 LEU A N 1
ATOM 684 C CA . LEU A 1 81 ? -16.061 -15.298 6.600 1.00 93.25 81 LEU A CA 1
ATOM 685 C C . LEU A 1 81 ? -16.944 -14.990 5.381 1.00 93.25 81 LEU A C 1
ATOM 687 O O . LEU A 1 81 ? -16.582 -15.340 4.260 1.00 93.25 81 LEU A O 1
ATOM 691 N N . ASN A 1 82 ? -18.052 -14.278 5.584 1.00 94.06 82 ASN A N 1
ATOM 692 C CA . ASN A 1 82 ? -19.002 -13.921 4.529 1.00 94.06 82 ASN A CA 1
ATOM 693 C C . ASN A 1 82 ? -18.845 -12.478 4.012 1.00 94.06 82 ASN A C 1
ATOM 695 O O . ASN A 1 82 ? -19.596 -12.058 3.131 1.00 94.06 82 ASN A O 1
ATOM 699 N N . TYR A 1 83 ? -17.905 -11.701 4.554 1.00 95.38 83 TYR A N 1
ATOM 700 C CA . TYR A 1 83 ? -17.724 -10.304 4.179 1.00 95.38 83 TYR A CA 1
ATOM 701 C C . TYR A 1 83 ? -16.997 -10.170 2.838 1.00 95.38 83 TYR A C 1
ATOM 703 O O . TYR A 1 83 ? -15.854 -10.611 2.678 1.00 95.38 83 TYR A O 1
ATOM 711 N N . GLU A 1 84 ? -17.647 -9.484 1.900 1.00 94.06 84 GLU A N 1
ATOM 712 C CA . GLU A 1 84 ? -17.072 -9.070 0.622 1.00 94.06 84 GLU A CA 1
ATOM 713 C C . GLU A 1 84 ? -16.523 -7.644 0.738 1.00 94.06 84 GLU A C 1
ATOM 715 O O . GLU A 1 84 ? -17.278 -6.669 0.823 1.00 94.06 84 GLU A O 1
ATOM 720 N N . ALA A 1 85 ? -15.195 -7.519 0.743 1.00 93.81 85 ALA A N 1
ATOM 721 C CA . ALA A 1 85 ? -14.540 -6.223 0.832 1.00 93.81 85 ALA A CA 1
ATOM 722 C C . ALA A 1 85 ? -14.814 -5.370 -0.413 1.00 93.81 85 ALA A C 1
ATOM 724 O O . ALA A 1 85 ? -14.704 -5.830 -1.553 1.00 93.81 85 ALA A O 1
ATOM 725 N N . LYS A 1 86 ? -15.171 -4.105 -0.182 1.00 92.62 86 LYS A N 1
ATOM 726 C CA . LYS A 1 86 ? -15.488 -3.140 -1.234 1.00 92.62 86 LYS A CA 1
ATOM 727 C C . LYS A 1 86 ? -14.317 -2.201 -1.438 1.00 92.62 86 LYS A C 1
ATOM 729 O O . LYS A 1 86 ? -13.807 -1.634 -0.482 1.00 92.62 86 LYS A O 1
ATOM 734 N N . ILE A 1 87 ? -13.964 -1.993 -2.698 1.00 93.31 87 ILE A N 1
ATOM 735 C CA . ILE A 1 87 ? -12.962 -1.015 -3.103 1.00 93.31 87 ILE A CA 1
ATOM 736 C C . ILE A 1 87 ? -13.713 0.206 -3.612 1.00 93.31 87 ILE A C 1
ATOM 738 O O . ILE A 1 87 ? -14.502 0.096 -4.554 1.00 93.31 87 ILE A O 1
ATOM 742 N N . THR A 1 88 ? -13.493 1.357 -2.984 1.00 87.88 88 THR A N 1
ATOM 743 C CA . THR A 1 88 ? -14.197 2.591 -3.336 1.00 87.88 88 THR A CA 1
ATOM 744 C C . THR A 1 88 ? -13.247 3.780 -3.391 1.00 87.88 88 THR A C 1
ATOM 746 O O . THR A 1 88 ? -12.157 3.763 -2.820 1.00 87.88 88 THR A O 1
ATOM 749 N N . THR A 1 89 ? -13.664 4.832 -4.091 1.00 84.56 89 THR A N 1
ATOM 750 C CA . THR A 1 89 ? -12.899 6.080 -4.216 1.00 84.56 89 THR A CA 1
ATOM 751 C C . THR A 1 89 ? -12.916 6.925 -2.943 1.00 84.56 89 THR A C 1
ATOM 753 O O . THR A 1 89 ? -12.085 7.812 -2.773 1.00 84.56 89 THR A O 1
ATOM 756 N N . GLU A 1 90 ? -13.844 6.650 -2.029 1.00 83.12 90 GLU A N 1
ATOM 757 C CA . GLU A 1 90 ? -13.967 7.317 -0.731 1.00 83.12 90 GLU A CA 1
ATOM 758 C C . GLU A 1 90 ? -13.014 6.713 0.317 1.00 83.12 90 GLU A C 1
ATOM 760 O O . GLU A 1 90 ? -12.614 7.398 1.265 1.00 83.12 90 GLU A O 1
ATOM 765 N N . SER A 1 91 ? -12.604 5.456 0.116 1.00 89.38 91 SER A N 1
ATOM 766 C CA . SER A 1 91 ? -11.757 4.671 1.021 1.00 89.38 91 SER A CA 1
ATOM 767 C C . SER A 1 91 ? -10.525 4.140 0.288 1.00 89.38 91 SER A C 1
ATOM 769 O O . SER A 1 91 ? -10.395 2.959 -0.025 1.00 89.38 91 SER A O 1
ATOM 771 N N . MET A 1 92 ? -9.616 5.057 -0.036 1.00 92.75 92 MET A N 1
ATOM 772 C CA . MET A 1 92 ? -8.446 4.770 -0.863 1.00 92.75 92 MET A CA 1
ATOM 773 C C . MET A 1 92 ? -7.344 4.038 -0.077 1.00 92.75 92 MET A C 1
ATOM 775 O O . MET A 1 92 ? -6.403 4.659 0.422 1.00 92.75 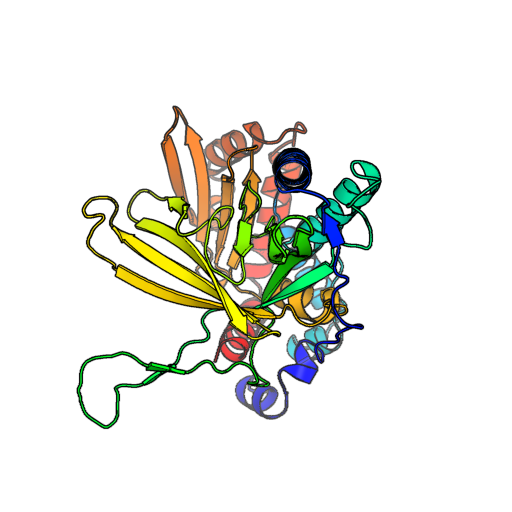92 MET A O 1
ATOM 779 N N . SER A 1 93 ? -7.461 2.716 0.021 1.00 95.19 93 SER A N 1
ATOM 780 C CA . SER A 1 93 ? -6.433 1.792 0.520 1.00 95.19 93 SER A CA 1
ATOM 781 C C . SER A 1 93 ? -5.257 1.625 -0.463 1.00 95.19 93 SER A C 1
ATOM 783 O O . SER A 1 93 ? -5.236 2.214 -1.550 1.00 95.19 93 SER A O 1
ATOM 785 N N . CYS A 1 94 ? -4.282 0.770 -0.126 1.00 95.38 94 CYS A N 1
ATOM 786 C CA . CYS A 1 94 ? -3.207 0.384 -1.048 1.00 95.38 94 CYS A CA 1
ATOM 787 C C . CYS A 1 94 ? -3.739 -0.261 -2.339 1.00 95.38 94 CYS A C 1
ATOM 789 O O . CYS A 1 94 ? -3.221 0.017 -3.423 1.00 95.38 94 CYS A O 1
ATOM 791 N N . VAL A 1 95 ? -4.812 -1.051 -2.245 1.00 96.50 95 VAL A N 1
ATOM 792 C CA . VAL A 1 95 ? -5.469 -1.692 -3.389 1.00 96.50 95 VAL A CA 1
ATOM 793 C C . VAL A 1 95 ? -6.139 -0.644 -4.271 1.00 96.50 95 VAL A C 1
ATOM 795 O O . VAL A 1 95 ? -5.845 -0.564 -5.465 1.00 96.50 95 VAL A O 1
ATOM 798 N N . ALA A 1 96 ? -6.995 0.200 -3.688 1.00 96.19 96 ALA A N 1
ATOM 799 C CA . ALA A 1 96 ? -7.718 1.236 -4.422 1.00 96.19 96 ALA A CA 1
ATOM 800 C C . ALA A 1 96 ? -6.758 2.194 -5.148 1.00 96.19 96 ALA A C 1
ATOM 802 O O . ALA A 1 96 ? -6.932 2.491 -6.331 1.00 96.19 96 ALA A O 1
ATOM 803 N N . GLN A 1 97 ? -5.694 2.629 -4.465 1.00 95.25 97 GLN A N 1
ATOM 804 C CA . GLN A 1 97 ? -4.680 3.503 -5.054 1.00 95.25 97 GLN A CA 1
ATOM 805 C C . GLN A 1 97 ? -3.906 2.836 -6.184 1.00 95.25 97 GLN A C 1
ATOM 807 O O . GLN A 1 97 ? -3.636 3.483 -7.194 1.00 95.25 97 GLN A O 1
ATOM 812 N N . SER A 1 98 ? -3.564 1.557 -6.040 1.00 96.94 98 SER A N 1
ATOM 813 C CA . SER A 1 98 ? -2.848 0.824 -7.083 1.00 96.94 98 SER A CA 1
ATOM 814 C C . SER A 1 98 ? -3.711 0.634 -8.334 1.00 96.94 98 SER A C 1
ATOM 816 O O . SER A 1 98 ? -3.218 0.805 -9.448 1.00 96.94 98 SER A O 1
ATOM 818 N N . LEU A 1 99 ? -5.016 0.389 -8.172 1.00 96.38 99 LEU A N 1
ATOM 819 C CA . LEU A 1 99 ? -5.961 0.312 -9.291 1.00 96.38 99 LEU A CA 1
ATOM 820 C C . LEU A 1 99 ? -6.123 1.658 -10.006 1.00 96.38 99 LEU A C 1
ATOM 822 O O . LEU A 1 99 ? -6.056 1.714 -11.235 1.00 96.38 99 LEU A O 1
ATOM 826 N N . VAL A 1 100 ? -6.273 2.753 -9.253 1.00 96.00 100 VAL A N 1
ATOM 827 C CA . VAL A 1 100 ? -6.314 4.108 -9.826 1.00 96.00 100 VAL A CA 1
ATOM 828 C C . VAL A 1 100 ? -5.006 4.424 -10.551 1.00 96.00 100 VAL A C 1
ATOM 830 O O . VAL A 1 100 ? -5.035 4.946 -11.665 1.00 96.00 100 VAL A O 1
ATOM 833 N N . LEU A 1 101 ? -3.855 4.067 -9.979 1.00 97.19 101 LEU A N 1
ATOM 834 C CA . LEU A 1 101 ? -2.558 4.245 -10.626 1.00 97.19 101 LEU A CA 1
ATOM 835 C C . LEU A 1 101 ? -2.473 3.484 -11.952 1.00 97.19 101 LEU A C 1
ATOM 837 O O . LEU A 1 101 ? -2.116 4.078 -12.967 1.00 97.19 101 LEU A O 1
ATOM 841 N N . MET A 1 102 ? -2.854 2.206 -11.978 1.00 96.81 102 MET A N 1
ATOM 842 C CA . MET A 1 102 ? -2.877 1.409 -13.209 1.00 96.81 102 MET A CA 1
ATOM 843 C C . MET A 1 102 ? -3.815 1.999 -14.266 1.00 96.81 102 MET A C 1
ATOM 845 O O . MET A 1 102 ? -3.465 2.033 -15.448 1.00 96.81 102 MET A O 1
ATOM 849 N N . GLN A 1 103 ? -4.972 2.526 -13.856 1.00 96.00 103 GLN A N 1
ATOM 850 C CA . GLN A 1 103 ? -5.883 3.217 -14.763 1.00 96.00 103 GLN A CA 1
ATOM 851 C C . GLN A 1 103 ? -5.239 4.478 -15.362 1.00 96.00 103 GLN A C 1
ATOM 853 O O . GLN A 1 103 ? -5.283 4.651 -16.580 1.00 96.00 103 GLN A O 1
ATOM 858 N N . ASN A 1 104 ? -4.592 5.326 -14.558 1.00 96.81 104 ASN A N 1
ATOM 859 C CA . ASN A 1 104 ? -3.920 6.531 -15.064 1.00 96.81 104 ASN A CA 1
ATOM 860 C C . ASN A 1 104 ? -2.727 6.177 -15.966 1.00 96.81 104 ASN A C 1
ATOM 862 O O . ASN A 1 104 ? -2.609 6.728 -17.057 1.00 96.81 104 ASN A O 1
ATOM 866 N N . LEU A 1 105 ? -1.922 5.170 -15.601 1.00 97.31 105 LEU A N 1
ATOM 867 C CA . LEU A 1 105 ? -0.861 4.634 -16.464 1.00 97.31 105 LEU A CA 1
ATOM 868 C C . LEU A 1 105 ? -1.417 4.178 -17.820 1.00 97.31 105 LEU A C 1
ATOM 870 O O . LEU A 1 105 ? -0.812 4.451 -18.852 1.00 97.31 105 LEU A O 1
ATOM 874 N N . SER A 1 106 ? -2.581 3.518 -17.837 1.00 95.06 106 SER A N 1
ATOM 875 C CA . SER A 1 106 ? -3.233 3.060 -19.073 1.00 95.06 106 SER A CA 1
ATOM 876 C C . SER A 1 106 ? -3.699 4.183 -19.995 1.00 95.06 106 SER A C 1
ATOM 878 O O . SER A 1 106 ? -3.649 4.036 -21.216 1.00 95.06 106 SER A O 1
ATOM 880 N N . ILE A 1 107 ? -4.142 5.298 -19.417 1.00 95.19 107 ILE A N 1
ATOM 881 C CA . ILE A 1 107 ? -4.680 6.442 -20.155 1.00 95.19 107 ILE A CA 1
ATOM 882 C C . ILE A 1 107 ? -3.541 7.331 -20.651 1.00 95.19 107 ILE A C 1
ATOM 884 O O . ILE A 1 107 ? -3.533 7.754 -21.807 1.00 95.19 107 ILE A O 1
ATOM 888 N N . GLU A 1 108 ? -2.578 7.616 -19.779 1.00 95.50 108 GLU A N 1
ATOM 889 C CA . GLU A 1 108 ? -1.530 8.595 -20.041 1.00 95.50 108 GLU A CA 1
ATOM 890 C C . GLU A 1 108 ? -0.349 7.999 -20.807 1.00 95.50 108 GLU A C 1
ATOM 892 O O . GLU A 1 108 ? 0.331 8.726 -21.537 1.00 95.50 108 GLU A O 1
ATOM 897 N N . ASP A 1 109 ? -0.108 6.685 -20.716 1.00 94.38 109 ASP A N 1
ATOM 898 C CA . ASP A 1 109 ? 0.955 5.998 -21.446 1.00 94.38 109 ASP A CA 1
ATOM 899 C C . ASP A 1 109 ? 0.475 4.871 -22.360 1.00 94.38 109 ASP A C 1
ATOM 901 O O . ASP A 1 109 ? 0.536 3.694 -22.030 1.00 94.38 109 ASP A O 1
ATOM 905 N N . CYS A 1 110 ? 0.070 5.229 -23.579 1.00 88.38 110 CYS A N 1
ATOM 906 C CA . CYS A 1 110 ? -0.431 4.266 -24.560 1.00 88.38 110 CYS A CA 1
ATOM 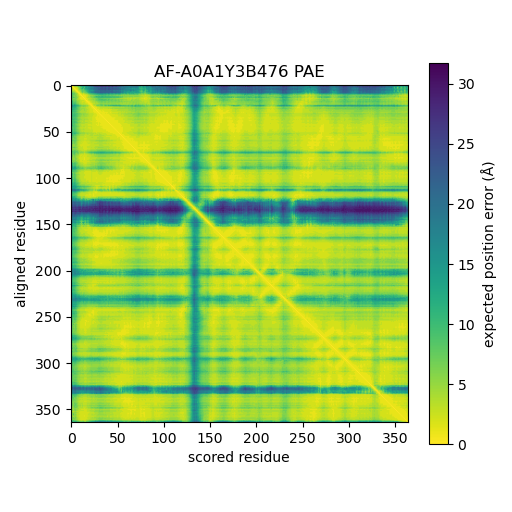907 C C . CYS A 1 110 ? 0.609 3.252 -25.072 1.00 88.38 110 CYS A C 1
ATOM 909 O O . CYS A 1 110 ? 0.214 2.234 -25.637 1.00 88.38 110 CYS A O 1
ATOM 911 N N . LEU A 1 111 ? 1.912 3.527 -24.926 1.00 89.44 111 LEU A N 1
ATOM 912 C CA . LEU A 1 111 ? 2.971 2.638 -25.418 1.00 89.44 111 LEU A CA 1
ATOM 913 C C . LEU A 1 111 ? 3.285 1.524 -24.423 1.00 89.44 111 LEU A C 1
ATOM 915 O O . LEU A 1 111 ? 3.358 0.358 -24.807 1.00 89.44 111 LEU A O 1
ATOM 919 N N . TYR A 1 112 ? 3.485 1.892 -23.159 1.00 91.25 112 TYR A N 1
ATOM 920 C CA . TYR A 1 112 ? 3.956 0.967 -22.130 1.00 91.25 112 TYR A CA 1
ATOM 921 C C . TYR A 1 112 ? 3.011 0.821 -20.946 1.00 91.25 112 TYR A C 1
ATOM 923 O O . TYR A 1 112 ? 3.129 -0.152 -20.208 1.00 91.25 112 TYR A O 1
ATOM 931 N N . GLY A 1 113 ? 2.070 1.742 -20.772 1.00 84.62 113 GLY A N 1
ATOM 932 C CA . GLY A 1 113 ? 1.035 1.654 -19.757 1.00 84.62 113 GLY A CA 1
ATOM 933 C C . GLY A 1 113 ? -0.014 0.583 -20.056 1.00 84.62 113 GLY A C 1
ATOM 934 O O . GLY A 1 113 ? 0.088 -0.217 -20.990 1.00 84.62 113 GLY A O 1
ATOM 935 N N . GLY A 1 114 ? -1.053 0.556 -19.224 1.00 82.44 114 GLY A N 1
ATOM 936 C CA . GLY A 1 114 ? -2.178 -0.362 -19.376 1.00 82.44 114 GLY A CA 1
ATOM 937 C C . GLY A 1 114 ? -1.852 -1.768 -18.903 1.00 82.44 114 GLY A C 1
ATOM 938 O O . GLY A 1 114 ? -1.276 -1.945 -17.835 1.00 82.44 114 GLY A O 1
ATOM 939 N N . SER A 1 115 ? -2.226 -2.772 -19.702 1.00 85.25 115 SER A N 1
ATOM 940 C CA . SER A 1 115 ? -2.174 -4.197 -19.324 1.00 85.25 115 SER A CA 1
ATOM 941 C C . SER A 1 115 ? -0.767 -4.800 -19.180 1.00 85.25 115 SER A C 1
ATOM 943 O O . SER A 1 115 ? -0.638 -6.024 -19.113 1.00 85.25 115 SER A O 1
ATOM 945 N N . ASN A 1 116 ? 0.270 -3.963 -19.241 1.00 93.75 116 ASN A N 1
ATOM 946 C CA . ASN A 1 116 ? 1.665 -4.330 -19.011 1.00 93.75 116 ASN A CA 1
ATOM 947 C C . ASN A 1 116 ? 2.068 -4.192 -17.540 1.00 93.75 116 ASN A C 1
ATOM 949 O O . ASN A 1 116 ? 3.044 -4.805 -17.115 1.00 93.75 116 ASN A O 1
ATOM 953 N N . PHE A 1 117 ? 1.342 -3.361 -16.790 1.00 96.12 117 PHE A N 1
ATOM 954 C CA . PHE A 1 117 ? 1.462 -3.299 -15.346 1.00 96.12 117 PHE A CA 1
ATOM 955 C C . PHE A 1 117 ? 0.516 -4.318 -14.718 1.00 96.12 117 PHE A C 1
ATOM 957 O O . PHE A 1 117 ? -0.580 -4.553 -15.228 1.00 96.12 117 PHE A O 1
ATOM 964 N N . SER A 1 118 ? 0.940 -4.880 -13.597 1.00 96.00 118 SER A N 1
ATOM 965 C CA . SER A 1 118 ? 0.198 -5.882 -12.840 1.00 96.00 118 SER A CA 1
ATOM 966 C C . SER A 1 118 ? 0.268 -5.566 -11.354 1.00 96.00 118 SER A C 1
ATOM 968 O O . SER A 1 118 ? 1.273 -5.032 -10.876 1.00 96.00 118 SER A O 1
ATOM 970 N N . LEU A 1 119 ? -0.775 -5.924 -10.609 1.00 96.12 119 LEU A N 1
ATOM 971 C CA . LEU A 1 119 ? -0.696 -5.947 -9.152 1.00 96.12 119 LEU A CA 1
ATOM 972 C C . LEU A 1 119 ? 0.119 -7.156 -8.702 1.00 96.12 119 LEU A C 1
ATOM 974 O O . LEU A 1 119 ? -0.057 -8.259 -9.215 1.00 96.12 119 LEU A O 1
ATOM 978 N N . VAL A 1 120 ? 0.994 -6.949 -7.727 1.00 95.75 120 VAL A N 1
ATOM 979 C CA . VAL A 1 120 ? 1.771 -8.005 -7.067 1.00 95.75 120 VAL A CA 1
ATOM 980 C C . VAL A 1 120 ? 1.548 -7.929 -5.562 1.00 95.75 120 VAL A C 1
ATOM 982 O O . VAL A 1 120 ? 1.362 -6.832 -5.026 1.00 95.75 120 VAL A O 1
ATOM 985 N N . SER A 1 121 ? 1.530 -9.078 -4.880 1.00 92.88 121 SER A N 1
ATOM 986 C CA . SER A 1 121 ? 1.427 -9.087 -3.417 1.00 92.88 121 SER A CA 1
ATOM 987 C C . SER A 1 121 ? 2.756 -8.736 -2.780 1.00 92.88 121 SER A C 1
ATOM 989 O O . SER A 1 121 ? 3.826 -9.033 -3.315 1.00 92.88 121 SER A O 1
ATOM 991 N N . CYS A 1 122 ? 2.659 -8.166 -1.590 1.00 89.69 122 CYS A N 1
ATOM 992 C CA . CYS A 1 122 ? 3.752 -8.018 -0.661 1.00 89.69 122 CYS A CA 1
ATOM 993 C C . CYS A 1 122 ? 3.366 -8.681 0.662 1.00 89.69 122 CYS A C 1
ATOM 995 O O . CYS A 1 122 ? 2.264 -8.477 1.177 1.00 89.69 122 CYS A O 1
ATOM 997 N N . GLU A 1 123 ? 4.285 -9.472 1.192 1.00 85.88 123 GLU A N 1
ATOM 998 C CA . GLU A 1 123 ? 4.213 -10.074 2.512 1.00 85.88 123 GLU A CA 1
ATOM 999 C C . GLU A 1 123 ? 5.266 -9.445 3.415 1.00 85.88 123 GLU A C 1
ATOM 1001 O O . GLU A 1 123 ? 6.424 -9.259 3.019 1.00 85.88 123 GLU A O 1
ATOM 1006 N N . GLU A 1 124 ? 4.874 -9.104 4.633 1.00 69.62 124 GLU A N 1
ATOM 1007 C CA . GLU A 1 124 ? 5.732 -8.365 5.547 1.00 69.62 124 GLU A CA 1
ATOM 1008 C C . GLU A 1 124 ? 6.393 -9.268 6.585 1.00 69.62 124 GLU A C 1
ATOM 1010 O O . GLU A 1 124 ? 5.916 -10.346 6.914 1.00 69.62 124 GLU A O 1
ATOM 1015 N N . MET A 1 125 ? 7.558 -8.830 7.065 1.00 63.50 125 MET A N 1
ATOM 1016 C CA . MET A 1 125 ? 8.287 -9.415 8.193 1.00 63.50 125 MET A CA 1
ATOM 1017 C C . MET A 1 125 ? 8.622 -10.914 8.085 1.00 63.50 125 MET A C 1
ATOM 1019 O O . MET A 1 125 ? 8.843 -11.575 9.099 1.00 63.50 125 MET A O 1
ATOM 1023 N N . ILE A 1 126 ? 8.798 -11.440 6.869 1.00 63.31 126 ILE A N 1
ATOM 1024 C CA . ILE A 1 126 ? 9.228 -12.826 6.638 1.00 63.31 126 ILE A CA 1
ATOM 1025 C C . ILE A 1 126 ? 10.730 -12.966 6.928 1.00 63.31 126 ILE A C 1
ATOM 1027 O O . ILE A 1 126 ? 11.576 -12.960 6.025 1.00 63.31 126 ILE A O 1
ATOM 1031 N N . MET A 1 127 ? 11.101 -13.109 8.202 1.00 56.69 127 MET A N 1
ATOM 1032 C CA . MET A 1 127 ? 12.463 -13.494 8.565 1.00 56.69 127 MET A CA 1
ATOM 1033 C C . MET A 1 127 ? 12.511 -14.436 9.765 1.00 56.69 127 MET A C 1
ATOM 1035 O O . MET A 1 127 ? 12.146 -14.066 10.875 1.00 56.69 127 MET A O 1
ATOM 1039 N N . ILE A 1 128 ? 13.121 -15.608 9.566 1.00 53.19 128 ILE A N 1
ATOM 1040 C CA . ILE A 1 128 ? 13.740 -16.357 10.660 1.00 53.19 128 ILE A CA 1
ATOM 1041 C C . ILE A 1 128 ? 15.235 -16.041 10.636 1.00 53.19 128 ILE A C 1
ATOM 1043 O O . ILE A 1 128 ? 15.934 -16.339 9.665 1.00 53.19 128 ILE A O 1
ATOM 1047 N N . MET A 1 129 ? 15.737 -15.441 11.716 1.00 51.41 129 MET A N 1
ATOM 1048 C CA . MET A 1 129 ? 17.174 -15.334 11.957 1.00 51.41 129 MET A CA 1
ATOM 1049 C C . MET A 1 129 ? 17.658 -16.661 12.548 1.00 51.41 129 MET A C 1
ATOM 1051 O O . MET A 1 129 ? 17.544 -16.880 13.752 1.00 51.41 129 MET A O 1
ATOM 1055 N N . THR A 1 130 ? 18.191 -17.565 11.726 1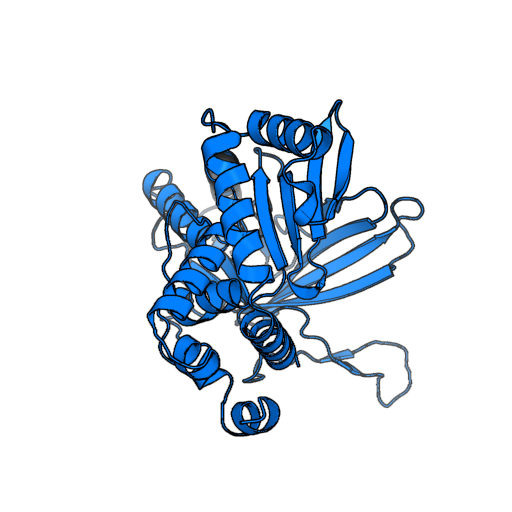.00 46.03 130 THR A N 1
ATOM 1056 C CA . THR A 1 130 ? 18.891 -18.750 12.245 1.00 46.03 130 THR A CA 1
ATOM 1057 C C . THR A 1 130 ? 20.372 -18.432 12.410 1.00 46.03 130 THR A C 1
ATOM 1059 O O . THR A 1 130 ? 21.035 -18.014 11.456 1.00 46.03 130 THR A O 1
ATOM 1062 N N . ALA A 1 131 ? 20.897 -18.622 13.623 1.00 44.59 131 ALA A N 1
ATOM 1063 C CA . ALA A 1 131 ? 22.337 -18.696 13.833 1.00 44.59 131 ALA A CA 1
ATOM 1064 C C . ALA A 1 131 ? 22.877 -19.897 13.047 1.00 44.59 131 ALA A C 1
ATOM 1066 O O . ALA A 1 131 ? 22.279 -20.971 13.088 1.00 44.59 131 ALA A O 1
ATOM 1067 N N . ASP A 1 132 ? 23.969 -19.702 12.309 1.00 44.34 132 ASP A N 1
ATOM 1068 C CA . ASP A 1 132 ? 24.620 -20.786 11.577 1.00 44.34 132 ASP A CA 1
ATOM 1069 C C . ASP A 1 132 ? 25.015 -21.898 12.567 1.00 44.34 132 ASP A C 1
ATOM 1071 O O . ASP A 1 132 ? 25.571 -21.607 13.632 1.00 44.34 132 ASP A O 1
ATOM 1075 N N . GLU A 1 133 ? 24.756 -23.162 12.222 1.00 47.56 133 GLU A N 1
ATOM 1076 C CA . GLU A 1 133 ? 25.040 -24.339 13.067 1.00 47.56 133 GLU A CA 1
ATOM 1077 C C . GLU A 1 133 ? 26.541 -24.461 13.413 1.00 47.56 133 GLU A C 1
ATOM 1079 O O . GLU A 1 133 ? 26.929 -25.190 14.324 1.00 47.56 133 GLU A O 1
ATOM 1084 N N . ASN A 1 134 ? 27.384 -23.683 12.723 1.00 46.09 134 ASN A N 1
ATOM 1085 C CA . ASN A 1 134 ? 28.837 -23.654 12.855 1.00 46.09 134 ASN A CA 1
ATOM 1086 C C . ASN A 1 134 ? 29.395 -22.417 13.587 1.00 46.09 134 ASN A C 1
ATOM 1088 O O . ASN A 1 134 ? 30.610 -22.261 13.662 1.00 46.09 134 ASN A O 1
ATOM 1092 N N . GLY A 1 135 ? 28.559 -21.519 14.128 1.00 42.06 135 GLY A N 1
ATOM 1093 C CA . GLY A 1 135 ? 29.025 -20.398 14.965 1.00 42.06 135 GLY A CA 1
ATOM 1094 C C . GLY A 1 135 ? 29.859 -19.319 14.248 1.00 42.06 135 GLY A C 1
ATOM 1095 O O . GLY A 1 135 ? 30.319 -18.374 14.890 1.00 42.06 135 GLY A O 1
ATOM 1096 N N . GLU A 1 136 ? 30.025 -19.400 12.926 1.00 43.59 136 GLU A N 1
ATOM 1097 C CA . GLU A 1 136 ? 30.795 -18.441 12.125 1.00 43.59 136 GLU A CA 1
ATOM 1098 C C . GLU A 1 136 ? 29.921 -17.301 11.577 1.00 43.59 136 GLU A C 1
ATOM 1100 O O . GLU A 1 136 ? 29.790 -17.113 10.374 1.00 43.59 136 GLU A O 1
ATOM 1105 N N . GLY A 1 137 ? 29.318 -16.511 12.470 1.00 42.25 137 GLY A N 1
ATOM 1106 C CA . GLY A 1 137 ? 29.071 -15.069 12.278 1.00 42.25 137 GLY A CA 1
ATOM 1107 C C . GLY A 1 137 ? 28.338 -14.544 11.026 1.00 42.25 137 GLY A C 1
ATOM 1108 O O . GLY A 1 137 ? 28.307 -13.327 10.843 1.00 42.25 137 GLY A O 1
ATOM 1109 N N . LYS A 1 138 ? 27.739 -15.375 10.167 1.00 40.50 138 LYS A N 1
ATOM 1110 C CA . LYS A 1 138 ? 26.855 -14.938 9.078 1.00 40.50 138 LYS A CA 1
ATOM 1111 C C . LYS A 1 138 ? 25.429 -15.352 9.401 1.00 40.50 138 LYS A C 1
ATOM 1113 O O . LYS A 1 138 ? 25.092 -16.527 9.396 1.00 40.50 138 LYS A O 1
ATOM 1118 N N . LEU A 1 139 ? 24.589 -14.357 9.671 1.00 49.44 139 LEU A N 1
ATOM 1119 C CA . LEU A 1 139 ? 23.142 -14.529 9.732 1.00 49.44 139 LEU A CA 1
ATOM 1120 C C . LEU A 1 139 ? 22.668 -15.078 8.382 1.00 49.44 139 LEU A C 1
ATOM 1122 O O . LEU A 1 139 ? 22.676 -14.351 7.386 1.00 49.44 139 LEU A O 1
ATOM 1126 N N . GLN A 1 140 ? 22.293 -16.356 8.331 1.00 45.28 140 GLN A N 1
ATOM 1127 C CA . GLN A 1 140 ? 21.632 -16.904 7.155 1.00 45.28 140 GLN A CA 1
ATOM 1128 C C . GLN A 1 140 ? 20.172 -16.454 7.185 1.00 45.28 140 GLN A C 1
ATOM 1130 O O . GLN A 1 140 ? 19.434 -16.731 8.127 1.00 45.28 140 GLN A O 1
ATOM 1135 N N . THR A 1 141 ? 19.763 -15.710 6.159 1.00 54.19 141 THR A N 1
ATOM 1136 C CA . THR A 1 141 ? 18.359 -15.348 5.957 1.00 54.19 141 THR A CA 1
ATOM 1137 C C . THR A 1 141 ? 17.658 -16.542 5.325 1.00 54.19 141 THR A C 1
ATOM 1139 O O . THR A 1 141 ? 17.833 -16.796 4.133 1.00 54.19 141 THR A O 1
ATOM 1142 N N . LYS A 1 142 ? 16.888 -17.298 6.116 1.00 53.94 142 LYS A N 1
ATOM 1143 C CA . LYS A 1 142 ? 15.993 -18.319 5.570 1.00 53.94 142 LYS A CA 1
ATOM 1144 C C . LYS A 1 142 ? 14.633 -17.679 5.321 1.00 53.94 142 LYS A C 1
ATOM 1146 O O . LYS A 1 142 ? 13.928 -17.313 6.257 1.00 53.94 142 LYS A O 1
ATOM 1151 N N . TYR A 1 143 ? 14.297 -17.526 4.047 1.00 58.09 143 TYR A N 1
ATOM 1152 C CA . TYR A 1 143 ? 12.997 -17.034 3.614 1.00 58.09 143 TYR A CA 1
ATOM 1153 C C . TYR A 1 143 ? 11.959 -18.148 3.758 1.00 58.09 143 TYR A C 1
ATOM 1155 O O . TYR A 1 143 ? 12.175 -19.259 3.269 1.00 58.09 143 TYR A O 1
ATOM 1163 N N . GLN A 1 144 ? 10.821 -17.858 4.377 1.00 62.19 144 GLN A N 1
ATOM 1164 C CA . GLN A 1 144 ? 9.646 -18.717 4.272 1.00 62.19 144 GLN A CA 1
ATOM 1165 C C . GLN A 1 144 ? 8.836 -18.282 3.048 1.00 62.19 144 GLN A C 1
ATOM 1167 O O . GLN A 1 144 ? 7.759 -17.736 3.190 1.00 62.19 144 GLN A O 1
ATOM 1172 N N . LEU A 1 145 ? 9.374 -18.459 1.837 1.00 59.81 145 LEU A N 1
ATOM 1173 C CA . LEU A 1 145 ? 8.727 -17.985 0.597 1.00 59.81 145 LEU A CA 1
ATOM 1174 C C . LEU A 1 145 ? 7.355 -18.637 0.357 1.00 59.81 145 LEU A C 1
ATOM 1176 O O . LEU A 1 145 ? 6.423 -17.975 -0.097 1.00 59.81 145 LEU A O 1
ATOM 1180 N N . ASP A 1 146 ? 7.241 -19.913 0.730 1.00 58.75 146 ASP A N 1
ATOM 1181 C CA . ASP A 1 146 ? 6.083 -20.773 0.466 1.00 58.75 146 ASP A CA 1
ATOM 1182 C C . ASP A 1 146 ? 5.265 -21.096 1.730 1.00 58.75 146 ASP A C 1
ATOM 1184 O O . ASP A 1 146 ? 4.504 -22.067 1.744 1.00 58.75 146 ASP A O 1
ATOM 1188 N N . ALA A 1 147 ? 5.444 -20.347 2.828 1.00 61.34 147 ALA A N 1
ATOM 1189 C CA . ALA A 1 147 ? 4.600 -20.552 4.002 1.00 61.34 147 ALA A CA 1
ATOM 1190 C C . ALA A 1 147 ? 3.148 -20.222 3.638 1.00 61.34 147 ALA A C 1
ATOM 1192 O O . ALA A 1 147 ? 2.845 -19.140 3.131 1.00 61.34 147 ALA A O 1
ATOM 1193 N N . LYS A 1 148 ? 2.255 -21.190 3.876 1.00 59.34 148 LYS A N 1
ATOM 1194 C CA . LYS A 1 148 ? 0.818 -21.052 3.601 1.00 59.34 148 LYS A CA 1
ATOM 1195 C C . LYS A 1 148 ? 0.184 -19.919 4.402 1.00 59.34 148 LYS A C 1
ATOM 1197 O O . LYS A 1 148 ? -0.782 -19.324 3.941 1.00 59.34 148 LYS A O 1
ATOM 1202 N N . ASP A 1 149 ? 0.789 -19.607 5.540 1.00 61.28 149 ASP A N 1
ATOM 1203 C CA . ASP A 1 149 ? 0.300 -18.628 6.501 1.00 61.28 149 ASP A CA 1
ATOM 1204 C C . ASP A 1 149 ? 0.859 -17.218 6.220 1.00 61.28 149 ASP A C 1
ATOM 1206 O O . ASP A 1 149 ? 0.544 -16.267 6.919 1.00 61.28 149 ASP A O 1
ATOM 1210 N N . ASN A 1 150 ? 1.650 -17.039 5.148 1.00 70.88 150 ASN A N 1
ATOM 1211 C CA . ASN A 1 150 ? 2.134 -15.718 4.750 1.00 70.88 150 ASN A CA 1
ATOM 1212 C C . ASN A 1 150 ? 0.989 -14.821 4.268 1.00 70.88 150 ASN A C 1
ATOM 1214 O O . ASN A 1 150 ? 0.505 -14.952 3.131 1.00 70.88 150 ASN A O 1
ATOM 1218 N N . VAL A 1 151 ? 0.646 -13.838 5.087 1.00 75.50 151 VAL A N 1
ATOM 1219 C CA . VAL A 1 151 ? -0.416 -12.873 4.824 1.00 75.50 151 VAL A CA 1
ATOM 1220 C C . VAL A 1 151 ? -0.024 -11.913 3.697 1.00 75.50 151 VAL A C 1
ATOM 1222 O O . VAL A 1 151 ? 1.068 -11.345 3.677 1.00 75.50 151 VAL A O 1
ATOM 1225 N N . LYS A 1 152 ? -0.926 -11.723 2.724 1.00 79.44 152 LYS A N 1
ATOM 1226 C CA . LYS A 1 152 ? -0.743 -10.771 1.610 1.00 79.44 152 LYS A CA 1
ATOM 1227 C C . LYS A 1 152 ? -1.260 -9.396 2.021 1.00 79.44 152 LYS A C 1
ATOM 1229 O O . LYS A 1 152 ? -2.327 -8.964 1.584 1.00 79.44 152 LYS A O 1
ATOM 1234 N N . GLU A 1 153 ? -0.541 -8.748 2.925 1.00 83.88 153 GLU A N 1
ATOM 1235 C CA . GLU A 1 153 ? -0.999 -7.534 3.617 1.00 83.88 153 GLU A CA 1
ATOM 1236 C C . GLU A 1 153 ? -1.004 -6.284 2.754 1.00 83.88 153 GLU A C 1
ATOM 1238 O O . GLU A 1 153 ? -1.754 -5.341 3.011 1.00 83.88 153 GLU A O 1
ATOM 1243 N N . HIS A 1 154 ? -0.178 -6.281 1.713 1.00 92.75 154 HIS A N 1
ATOM 1244 C CA . HIS A 1 154 ? 0.016 -5.121 0.869 1.00 92.75 154 HIS A CA 1
ATOM 1245 C C . HIS A 1 154 ? 0.056 -5.508 -0.608 1.00 92.75 154 HIS A C 1
ATOM 1247 O O . HIS A 1 154 ? 0.364 -6.645 -0.974 1.00 92.75 154 HIS A O 1
ATOM 1253 N N . VAL A 1 155 ? -0.266 -4.545 -1.469 1.00 95.00 155 VAL A N 1
ATOM 1254 C CA . VAL A 1 155 ? -0.142 -4.673 -2.922 1.00 95.00 155 VAL A CA 1
ATOM 1255 C C . VAL A 1 155 ? 0.548 -3.455 -3.499 1.00 95.00 155 VAL A C 1
ATOM 1257 O O . VAL A 1 155 ? 0.367 -2.329 -3.036 1.00 95.00 155 VAL A O 1
ATOM 1260 N N . LEU A 1 156 ? 1.296 -3.682 -4.566 1.00 96.31 156 LEU A N 1
ATOM 1261 C CA . LEU A 1 156 ? 1.942 -2.624 -5.329 1.00 96.31 156 LEU A CA 1
ATOM 1262 C C . LEU A 1 156 ? 1.919 -2.954 -6.820 1.00 96.31 156 LEU A C 1
ATOM 1264 O O . LEU A 1 156 ? 1.604 -4.074 -7.227 1.00 96.31 156 LEU A O 1
ATOM 1268 N N . VAL A 1 157 ? 2.216 -1.954 -7.642 1.00 97.81 157 VAL A N 1
ATOM 1269 C CA . VAL A 1 157 ? 2.153 -2.056 -9.101 1.00 97.81 157 VAL A CA 1
ATOM 1270 C C . VAL A 1 157 ? 3.529 -2.440 -9.639 1.00 97.81 157 VAL A C 1
ATOM 1272 O O . VAL A 1 157 ? 4.530 -1.808 -9.304 1.00 97.81 157 VAL A O 1
ATOM 1275 N N . CYS A 1 158 ? 3.587 -3.465 -10.486 1.00 97.94 158 CYS A N 1
ATOM 1276 C CA . CYS A 1 158 ? 4.818 -4.021 -11.035 1.00 97.94 158 CYS A CA 1
ATOM 1277 C C . CYS A 1 158 ? 4.791 -4.052 -12.566 1.00 97.94 158 CYS A C 1
ATOM 1279 O O . CYS A 1 158 ? 3.760 -4.343 -13.169 1.00 97.94 158 CYS A O 1
ATOM 1281 N N . LEU A 1 159 ? 5.941 -3.800 -13.190 1.00 97.88 159 LEU A N 1
ATOM 1282 C CA . LEU A 1 159 ? 6.190 -4.042 -14.610 1.00 97.88 159 LEU A CA 1
ATOM 1283 C C . LEU A 1 159 ? 7.511 -4.788 -14.779 1.00 97.88 159 LEU A C 1
ATOM 1285 O O . LEU A 1 159 ? 8.549 -4.345 -14.286 1.00 97.88 159 LEU A O 1
ATOM 1289 N N . LYS A 1 160 ? 7.480 -5.907 -15.505 1.00 97.88 160 LYS A N 1
ATOM 1290 C CA . LYS A 1 160 ? 8.669 -6.667 -15.908 1.00 97.88 160 LYS A CA 1
ATOM 1291 C C . LYS A 1 160 ? 9.185 -6.121 -17.236 1.00 97.88 160 LYS A C 1
ATOM 1293 O O . LYS A 1 160 ? 8.401 -5.911 -18.161 1.00 97.88 160 LYS A O 1
ATOM 1298 N N . PHE A 1 161 ? 10.493 -5.912 -17.360 1.00 97.94 161 PHE A N 1
ATOM 1299 C CA . PHE A 1 161 ? 11.066 -5.343 -18.581 1.00 97.94 161 PHE A CA 1
ATOM 1300 C C . PHE A 1 161 ? 12.381 -5.977 -19.025 1.00 97.94 161 PHE A C 1
ATOM 1302 O O . PHE A 1 161 ? 13.107 -6.586 -18.237 1.00 97.94 161 PHE A O 1
ATOM 1309 N N . GLN A 1 162 ? 12.712 -5.746 -20.295 1.00 98.19 162 GLN A N 1
ATOM 1310 C CA . GLN A 1 162 ? 14.016 -6.011 -20.887 1.00 98.19 162 GLN A CA 1
ATOM 1311 C C . GLN A 1 162 ? 14.471 -4.836 -21.759 1.00 98.19 162 GLN A C 1
ATOM 1313 O O . GLN A 1 162 ? 13.691 -4.268 -22.515 1.00 98.19 162 GLN A O 1
ATOM 1318 N N . ILE A 1 163 ? 15.746 -4.478 -21.643 1.00 98.31 163 ILE A N 1
ATOM 1319 C CA . ILE A 1 163 ? 16.431 -3.466 -22.443 1.00 98.31 163 ILE A CA 1
ATOM 1320 C C . ILE A 1 163 ? 17.268 -4.200 -23.493 1.00 98.31 163 ILE A C 1
ATOM 1322 O O . ILE A 1 163 ? 18.217 -4.913 -23.157 1.00 98.31 163 ILE A O 1
ATOM 1326 N N . MET A 1 164 ? 16.890 -4.053 -24.760 1.00 97.88 164 MET A N 1
ATOM 1327 C CA . MET A 1 164 ? 17.361 -4.894 -25.862 1.00 97.88 164 MET A CA 1
ATOM 1328 C C . MET A 1 164 ? 18.814 -4.616 -26.260 1.00 97.88 164 MET A C 1
ATOM 1330 O O . MET A 1 164 ? 19.561 -5.562 -26.497 1.00 97.88 164 MET A O 1
ATOM 1334 N N . ASP A 1 165 ? 19.241 -3.350 -26.294 1.00 96.19 165 ASP A N 1
ATOM 1335 C CA . ASP A 1 165 ? 20.597 -2.958 -26.723 1.00 96.19 165 ASP A CA 1
ATOM 1336 C C . ASP A 1 165 ? 21.730 -3.532 -25.852 1.00 96.19 165 ASP A C 1
ATOM 1338 O O . ASP A 1 165 ? 22.834 -3.772 -26.343 1.00 96.19 165 ASP A O 1
ATOM 1342 N N . CYS A 1 166 ? 21.456 -3.781 -24.572 1.00 94.81 166 CYS A N 1
ATOM 1343 C CA . CYS A 1 166 ? 22.405 -4.312 -23.599 1.00 94.81 166 CYS A CA 1
ATOM 1344 C C . CYS A 1 166 ? 21.984 -5.660 -23.001 1.00 94.81 166 CYS A C 1
ATOM 1346 O O . CYS A 1 166 ? 22.716 -6.208 -22.178 1.00 94.81 166 CYS A O 1
ATOM 1348 N N . ASN A 1 167 ? 20.841 -6.211 -23.425 1.00 96.62 167 ASN A N 1
ATOM 1349 C CA . ASN A 1 167 ? 20.284 -7.479 -22.954 1.00 96.62 167 ASN A CA 1
ATOM 1350 C C . ASN A 1 167 ? 20.142 -7.563 -21.419 1.00 96.62 167 ASN A C 1
ATOM 1352 O O . ASN A 1 167 ? 20.451 -8.584 -20.802 1.00 96.62 167 ASN A O 1
ATOM 1356 N N . ARG A 1 168 ? 19.700 -6.470 -20.788 1.00 97.75 168 ARG A N 1
ATOM 1357 C CA . ARG A 1 168 ? 19.509 -6.378 -19.331 1.00 97.75 168 ARG A CA 1
ATOM 1358 C C . ARG A 1 168 ? 18.028 -6.338 -19.003 1.00 97.75 168 ARG A C 1
ATOM 1360 O O . ARG A 1 168 ? 17.257 -5.727 -19.728 1.00 97.75 168 ARG A O 1
ATOM 1367 N N . SER A 1 169 ? 17.625 -6.957 -17.906 1.00 97.81 169 SER A N 1
ATOM 1368 C CA . SER A 1 169 ? 16.220 -7.046 -17.505 1.00 97.81 169 SER A CA 1
ATOM 1369 C C . SER A 1 169 ? 16.041 -6.780 -16.019 1.00 97.81 169 SER A C 1
ATOM 1371 O O . SER A 1 169 ? 17.001 -6.790 -15.237 1.00 97.81 169 SER A O 1
ATOM 1373 N N . GLY A 1 170 ? 14.799 -6.519 -15.638 1.00 98.12 170 GLY A N 1
ATOM 1374 C CA . GLY A 1 170 ? 14.446 -6.211 -14.266 1.00 98.12 170 GLY A CA 1
ATOM 1375 C C . GLY A 1 170 ? 12.962 -5.930 -14.104 1.00 98.12 170 GLY A C 1
ATOM 1376 O O . GLY A 1 170 ? 12.142 -6.283 -14.956 1.00 98.12 170 GLY A O 1
ATOM 1377 N N . TYR A 1 171 ? 12.648 -5.271 -12.996 1.00 98.50 171 TYR A N 1
ATOM 1378 C CA . TYR A 1 171 ? 11.296 -4.890 -12.619 1.00 98.50 171 TYR A CA 1
ATOM 1379 C C . TYR A 1 171 ? 11.246 -3.417 -12.230 1.00 98.50 171 TYR A C 1
ATOM 1381 O O . TYR A 1 171 ? 12.186 -2.888 -11.631 1.00 98.50 171 TYR A O 1
ATOM 1389 N N . VAL A 1 172 ? 10.140 -2.763 -12.562 1.00 98.50 172 VAL A N 1
ATOM 1390 C CA . VAL A 1 172 ? 9.767 -1.458 -12.020 1.00 98.50 172 VAL A CA 1
ATOM 1391 C C . VAL A 1 172 ? 8.636 -1.671 -11.034 1.00 98.50 172 VAL A C 1
ATOM 1393 O O . VAL A 1 172 ? 7.641 -2.305 -11.375 1.00 98.50 172 VAL A O 1
ATOM 1396 N N . LEU A 1 173 ? 8.803 -1.151 -9.823 1.00 98.56 173 LEU A N 1
ATOM 1397 C CA . LEU A 1 173 ? 7.804 -1.185 -8.765 1.00 98.56 173 LEU A CA 1
ATOM 1398 C C . LEU A 1 173 ? 7.325 0.240 -8.473 1.00 98.56 173 LEU A C 1
ATOM 1400 O O . LEU A 1 173 ? 8.141 1.157 -8.337 1.00 98.56 173 LEU A O 1
ATOM 1404 N N . LEU A 1 174 ? 6.011 0.418 -8.373 1.00 98.12 174 LEU A N 1
ATOM 1405 C CA . LEU A 1 174 ? 5.356 1.661 -7.974 1.00 98.12 174 LEU A CA 1
ATOM 1406 C C . LEU A 1 174 ? 4.477 1.354 -6.762 1.00 98.12 174 LEU A C 1
ATOM 1408 O O . LEU A 1 174 ? 3.575 0.521 -6.845 1.00 98.12 174 LEU A O 1
ATOM 1412 N N . ASP A 1 175 ? 4.743 2.024 -5.643 1.00 96.00 175 ASP A N 1
ATOM 1413 C CA . ASP A 1 175 ? 4.096 1.714 -4.369 1.00 96.00 175 ASP A CA 1
ATOM 1414 C C . ASP A 1 175 ? 3.356 2.933 -3.797 1.00 96.00 175 ASP A C 1
ATOM 1416 O O . ASP A 1 175 ? 3.901 3.689 -2.976 1.00 96.00 175 ASP A O 1
ATOM 1420 N N . PRO A 1 176 ? 2.106 3.164 -4.238 1.00 94.69 176 PRO A N 1
ATOM 1421 C CA . PRO A 1 176 ? 1.326 4.279 -3.730 1.00 94.69 176 PRO A CA 1
ATOM 1422 C C . PRO A 1 176 ? 0.884 4.072 -2.268 1.00 94.69 176 PRO A C 1
ATOM 1424 O O . PRO A 1 176 ? 0.791 5.050 -1.516 1.00 94.69 176 PRO A O 1
ATOM 1427 N N . GLY A 1 177 ? 0.685 2.818 -1.837 1.00 92.19 177 GLY A N 1
ATOM 1428 C CA . GLY A 1 177 ? 0.215 2.486 -0.490 1.00 92.19 177 GLY A CA 1
ATOM 1429 C C . GLY A 1 177 ? 1.253 2.768 0.598 1.00 92.19 177 GLY A C 1
ATOM 1430 O O . GLY A 1 177 ? 0.894 3.330 1.629 1.00 92.19 177 GLY A O 1
ATOM 1431 N N . TYR A 1 178 ? 2.542 2.532 0.328 1.00 89.50 178 TYR A N 1
ATOM 1432 C CA . TYR A 1 178 ? 3.649 2.980 1.191 1.00 89.50 178 TYR A CA 1
ATOM 1433 C C . TYR A 1 178 ? 4.103 4.419 0.937 1.00 89.50 178 TYR A C 1
ATOM 1435 O O . TYR A 1 178 ? 5.100 4.882 1.502 1.00 89.50 178 TYR A O 1
ATOM 1443 N N . HIS A 1 179 ? 3.351 5.156 0.118 1.00 91.69 179 HIS A N 1
ATOM 1444 C CA . HIS A 1 179 ? 3.573 6.570 -0.170 1.00 91.69 179 HIS A CA 1
ATOM 1445 C C . HIS A 1 179 ? 4.931 6.851 -0.832 1.00 91.69 179 HIS A C 1
ATOM 1447 O O . HIS A 1 179 ? 5.493 7.939 -0.662 1.00 91.69 179 HIS A O 1
ATOM 1453 N N . ILE A 1 180 ? 5.471 5.885 -1.581 1.00 93.88 180 ILE A N 1
ATOM 1454 C CA . ILE A 1 180 ? 6.744 6.041 -2.280 1.00 93.88 180 ILE A CA 1
ATOM 1455 C C . ILE A 1 180 ? 6.484 6.846 -3.551 1.00 93.88 180 ILE A C 1
ATOM 1457 O O . ILE A 1 180 ? 5.882 6.360 -4.499 1.00 93.88 180 ILE A O 1
ATOM 1461 N N . ALA A 1 181 ? 6.954 8.091 -3.582 1.00 94.62 181 ALA A N 1
ATOM 1462 C CA . ALA A 1 181 ? 6.688 9.034 -4.671 1.00 94.62 181 ALA A CA 1
ATOM 1463 C C . ALA A 1 181 ? 7.651 8.906 -5.867 1.00 94.62 181 ALA A C 1
ATOM 1465 O O . ALA A 1 181 ? 7.949 9.895 -6.538 1.00 94.62 181 ALA A O 1
ATOM 1466 N N . ARG A 1 182 ? 8.190 7.704 -6.103 1.00 95.56 182 ARG A N 1
ATOM 1467 C CA . ARG A 1 182 ? 9.121 7.423 -7.202 1.00 95.56 182 ARG A CA 1
ATOM 1468 C C . ARG A 1 182 ? 9.065 5.972 -7.673 1.00 95.56 182 ARG A 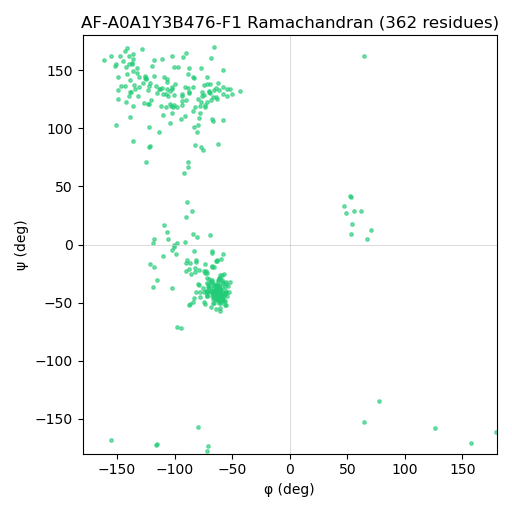C 1
ATOM 1470 O O . ARG A 1 182 ? 8.798 5.093 -6.853 1.00 95.56 182 ARG A O 1
ATOM 1477 N N . PRO A 1 183 ? 9.421 5.705 -8.939 1.00 97.44 183 PRO A N 1
ATOM 1478 C CA . PRO A 1 183 ? 9.695 4.358 -9.403 1.00 97.44 183 PRO A CA 1
ATOM 1479 C C . PRO A 1 183 ? 10.884 3.730 -8.682 1.00 97.44 183 PRO A C 1
ATOM 1481 O O . PRO A 1 183 ? 11.919 4.366 -8.464 1.00 97.44 183 PRO A O 1
ATOM 1484 N N . ILE A 1 184 ? 10.737 2.454 -8.346 1.00 98.38 184 ILE A N 1
ATOM 1485 C CA . ILE A 1 184 ? 11.789 1.618 -7.777 1.00 98.38 184 ILE A CA 1
ATOM 1486 C C . ILE A 1 184 ? 12.216 0.639 -8.865 1.00 98.38 184 ILE A C 1
ATOM 1488 O O . ILE A 1 184 ? 11.418 -0.164 -9.342 1.00 98.38 184 ILE A O 1
ATOM 1492 N N . ILE A 1 185 ? 13.479 0.705 -9.264 1.00 98.50 185 ILE A N 1
ATOM 1493 C CA . ILE A 1 185 ? 14.047 -0.100 -10.337 1.00 98.50 185 ILE A CA 1
ATOM 1494 C C . ILE A 1 185 ? 14.883 -1.220 -9.729 1.00 98.50 185 ILE A C 1
ATOM 1496 O O . ILE A 1 185 ? 15.897 -0.987 -9.061 1.00 98.50 185 ILE A O 1
ATOM 1500 N N . VAL A 1 186 ? 14.489 -2.456 -10.009 1.00 98.56 186 VAL A N 1
ATOM 1501 C CA . VAL A 1 186 ? 15.152 -3.663 -9.522 1.00 98.56 186 VAL A CA 1
ATOM 1502 C C . VAL A 1 186 ? 15.769 -4.397 -10.711 1.00 98.56 186 VAL A C 1
ATOM 1504 O O . VAL A 1 186 ? 15.078 -5.109 -11.431 1.00 98.56 186 VAL A O 1
ATOM 1507 N N . MET A 1 187 ? 17.067 -4.187 -10.949 1.00 98.25 187 MET A N 1
ATOM 1508 C CA . MET A 1 187 ? 17.797 -4.840 -12.044 1.00 98.25 187 MET A CA 1
ATOM 1509 C C . MET A 1 187 ? 18.281 -6.226 -11.615 1.00 98.25 187 MET A C 1
ATOM 1511 O O . MET A 1 187 ? 18.746 -6.383 -10.487 1.00 98.25 187 MET A O 1
ATOM 1515 N N . ASN A 1 188 ? 18.276 -7.196 -12.534 1.00 97.38 188 ASN A N 1
ATOM 1516 C CA . ASN A 1 188 ? 18.830 -8.538 -12.292 1.00 97.38 188 ASN A CA 1
ATOM 1517 C C . ASN A 1 188 ? 20.320 -8.534 -11.913 1.00 97.38 188 ASN A C 1
ATOM 1519 O O . ASN A 1 188 ? 20.776 -9.398 -11.172 1.00 97.38 188 ASN A O 1
ATOM 1523 N N . ASP A 1 189 ? 21.083 -7.561 -12.410 1.00 96.50 189 ASP A N 1
ATOM 1524 C CA . ASP A 1 189 ? 22.521 -7.429 -12.152 1.00 96.50 189 ASP A CA 1
ATOM 1525 C C . ASP A 1 189 ? 22.868 -6.429 -11.036 1.00 96.50 189 ASP A C 1
ATOM 1527 O O . ASP A 1 189 ? 24.049 -6.194 -10.760 1.00 96.50 189 ASP A O 1
ATOM 1531 N N . CYS A 1 190 ? 21.854 -5.819 -10.409 1.00 96.25 190 CYS A N 1
ATOM 1532 C CA . CYS A 1 190 ? 21.989 -4.754 -9.411 1.00 96.25 190 CYS A CA 1
ATOM 1533 C C . CYS A 1 190 ? 22.828 -3.540 -9.870 1.00 96.25 190 CYS A C 1
ATOM 1535 O O . CYS A 1 190 ? 23.280 -2.758 -9.033 1.00 96.25 190 CYS A O 1
ATOM 1537 N N . GLN A 1 191 ? 23.052 -3.362 -11.175 1.00 96.62 191 GLN A N 1
ATOM 1538 C CA . GLN A 1 191 ? 23.773 -2.212 -11.725 1.00 96.62 191 GLN A CA 1
ATOM 1539 C C . GLN A 1 191 ? 22.798 -1.099 -12.110 1.00 96.62 191 GLN A C 1
ATOM 1541 O O . GLN A 1 191 ? 21.612 -1.347 -12.315 1.00 96.62 191 GLN A O 1
ATOM 1546 N N . PHE A 1 192 ? 23.292 0.132 -12.271 1.00 95.00 192 PHE A N 1
ATOM 1547 C CA . PHE A 1 192 ? 22.498 1.257 -12.788 1.00 95.00 192 PHE A CA 1
ATOM 1548 C C . PHE A 1 192 ? 21.636 0.825 -13.996 1.00 95.00 192 PHE A C 1
ATOM 1550 O O . PHE A 1 192 ? 22.183 0.166 -14.885 1.00 95.00 192 PHE A O 1
ATOM 1557 N N . PRO A 1 193 ? 20.329 1.140 -14.066 1.00 96.31 193 PRO A N 1
ATOM 1558 C CA . PRO A 1 193 ? 19.582 2.112 -13.259 1.00 96.31 193 PRO A CA 1
ATOM 1559 C C . PRO A 1 193 ? 18.955 1.558 -11.967 1.00 96.31 193 PRO A C 1
ATOM 1561 O O . PRO A 1 193 ? 17.992 2.127 -11.463 1.00 96.31 193 PRO A O 1
ATOM 1564 N N . HIS A 1 194 ? 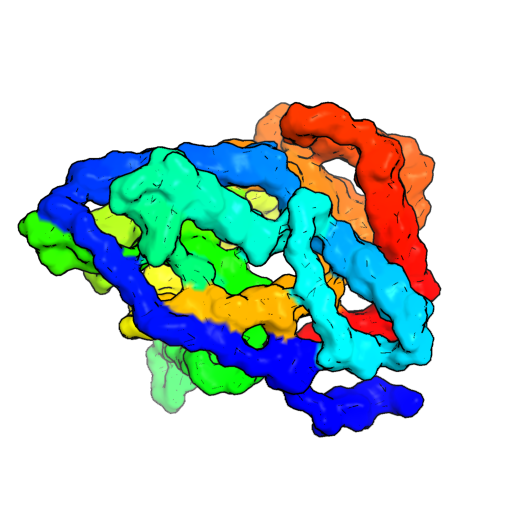19.480 0.464 -11.406 1.00 98.06 194 HIS A N 1
ATOM 1565 C CA . HIS A 1 194 ? 19.026 -0.060 -10.118 1.00 98.06 194 HIS A CA 1
ATOM 1566 C C . HIS A 1 194 ? 18.972 1.022 -9.021 1.00 98.06 194 HIS A C 1
ATOM 1568 O O . HIS A 1 194 ? 19.956 1.730 -8.804 1.00 98.06 194 HIS A O 1
ATOM 1574 N N . THR A 1 195 ? 17.846 1.131 -8.305 1.00 97.62 195 THR A N 1
ATOM 1575 C CA . THR A 1 195 ? 17.627 2.207 -7.319 1.00 97.62 195 THR A CA 1
ATOM 1576 C C . THR A 1 195 ? 18.552 2.112 -6.104 1.00 97.62 195 THR A C 1
ATOM 1578 O O . THR A 1 195 ? 18.969 3.142 -5.578 1.00 97.62 195 THR A O 1
ATOM 1581 N N . GLY A 1 196 ? 18.891 0.901 -5.652 1.00 94.56 196 GLY A N 1
ATOM 1582 C CA . GLY A 1 196 ? 19.680 0.700 -4.436 1.00 94.56 196 GLY A CA 1
ATOM 1583 C C . GLY A 1 196 ? 18.967 1.175 -3.161 1.00 94.56 196 GLY A C 1
ATOM 1584 O O . GLY A 1 196 ? 17.738 1.176 -3.087 1.00 94.56 196 GLY A O 1
ATOM 1585 N N . TRP A 1 197 ? 19.746 1.552 -2.141 1.00 94.62 197 TRP A N 1
ATOM 1586 C CA . TRP A 1 197 ? 19.209 2.082 -0.884 1.00 94.62 197 TRP A CA 1
ATOM 1587 C C . TRP A 1 197 ? 18.702 3.512 -1.060 1.00 94.62 197 TRP A C 1
ATOM 1589 O O . TRP A 1 197 ? 19.443 4.386 -1.509 1.00 94.62 197 TRP A O 1
ATOM 1599 N N . PHE A 1 198 ? 17.472 3.769 -0.630 1.00 94.00 198 PHE A N 1
ATOM 1600 C CA . PHE A 1 198 ? 16.908 5.113 -0.580 1.00 94.00 198 PHE A CA 1
ATOM 1601 C C . PHE A 1 198 ? 16.138 5.335 0.716 1.00 94.00 198 PHE A C 1
ATOM 1603 O O . PHE A 1 198 ? 15.647 4.393 1.336 1.00 94.00 198 PHE A O 1
ATOM 1610 N N . ASN A 1 199 ? 16.018 6.598 1.120 1.00 88.69 199 ASN A N 1
ATOM 1611 C CA . ASN A 1 199 ? 15.216 6.944 2.280 1.00 88.69 199 ASN A CA 1
ATOM 1612 C C . ASN A 1 199 ? 13.729 6.832 1.941 1.00 88.69 199 ASN A C 1
ATOM 1614 O O . ASN A 1 199 ? 13.246 7.537 1.057 1.00 88.69 199 ASN A O 1
ATOM 1618 N N . GLY A 1 200 ? 13.026 5.948 2.642 1.00 79.44 200 GLY A N 1
ATOM 1619 C CA . GLY A 1 200 ? 11.593 5.756 2.478 1.00 79.44 200 GLY A CA 1
ATOM 1620 C C . GLY A 1 200 ? 10.793 6.701 3.363 1.00 79.44 200 GLY A C 1
ATOM 1621 O O . GLY A 1 200 ? 9.914 7.417 2.892 1.00 79.44 200 GLY A O 1
ATOM 1622 N N . THR A 1 201 ? 11.109 6.729 4.661 1.00 80.69 201 THR A N 1
ATOM 1623 C CA . THR A 1 201 ? 10.443 7.620 5.618 1.00 80.69 201 THR A CA 1
ATOM 1624 C C . THR A 1 201 ? 11.412 8.163 6.659 1.00 80.69 201 THR A C 1
ATOM 1626 O O . THR A 1 201 ? 12.408 7.536 7.020 1.00 80.69 201 THR A O 1
ATOM 1629 N N . LYS A 1 202 ? 11.097 9.345 7.191 1.00 79.25 202 LYS A N 1
ATOM 1630 C CA . LYS A 1 202 ? 11.853 9.975 8.271 1.00 79.25 202 LYS A CA 1
ATOM 1631 C C . LYS A 1 202 ? 10.909 10.617 9.275 1.00 79.25 202 LYS A C 1
ATOM 1633 O O . LYS A 1 202 ? 10.048 11.420 8.917 1.00 79.25 202 LYS A O 1
ATOM 1638 N N . ASN A 1 203 ? 11.083 10.280 10.549 1.00 75.38 203 ASN A N 1
ATOM 1639 C CA . ASN A 1 203 ? 10.438 10.981 11.655 1.00 75.38 203 ASN A CA 1
ATOM 1640 C C . ASN A 1 203 ? 11.495 11.680 12.532 1.00 75.38 203 ASN A C 1
ATOM 1642 O O . ASN A 1 203 ? 12.662 11.786 12.161 1.00 75.38 203 ASN A O 1
ATOM 1646 N N . ARG A 1 204 ? 11.088 12.230 13.684 1.00 72.56 204 ARG A N 1
ATOM 1647 C CA . ARG A 1 204 ? 11.996 12.995 14.562 1.00 72.56 204 ARG A CA 1
ATOM 1648 C C . ARG A 1 204 ? 13.097 12.150 15.215 1.00 72.56 204 ARG A C 1
ATOM 1650 O O . ARG A 1 204 ? 14.058 12.730 15.701 1.00 72.56 204 ARG A O 1
ATOM 1657 N N . LYS A 1 205 ? 12.929 10.828 15.279 1.00 80.38 205 LYS A N 1
ATOM 1658 C CA . LYS A 1 205 ? 13.818 9.898 15.992 1.00 80.38 205 LYS A CA 1
ATOM 1659 C C . LYS A 1 205 ? 14.468 8.874 15.066 1.00 80.38 205 LYS A C 1
ATOM 1661 O O . LYS A 1 205 ? 15.616 8.516 15.289 1.00 80.38 205 LYS A O 1
ATOM 1666 N N . ILE A 1 206 ? 13.737 8.411 14.054 1.00 85.25 206 ILE A N 1
ATOM 1667 C CA . ILE A 1 206 ? 14.094 7.258 13.226 1.00 85.25 206 ILE A CA 1
ATOM 1668 C C . ILE A 1 206 ? 14.045 7.634 11.741 1.00 85.25 206 ILE A C 1
ATOM 1670 O O . ILE A 1 206 ? 13.120 8.324 11.293 1.00 85.25 206 ILE A O 1
ATOM 1674 N N . SER A 1 207 ? 15.034 7.149 10.995 1.00 88.31 207 SER A N 1
ATOM 1675 C CA . SER A 1 207 ? 15.042 7.060 9.535 1.00 88.31 207 SER A CA 1
ATOM 1676 C C . SER A 1 207 ? 14.746 5.625 9.122 1.00 88.31 207 SER A C 1
ATOM 1678 O O . SER A 1 207 ? 15.323 4.712 9.707 1.00 88.31 207 SER A O 1
ATOM 1680 N N . LYS A 1 208 ? 13.886 5.416 8.125 1.00 90.38 208 LYS A N 1
ATOM 1681 C CA . LYS A 1 208 ? 13.705 4.113 7.480 1.00 90.38 208 LYS A CA 1
ATOM 1682 C C . LYS A 1 208 ? 14.217 4.179 6.050 1.00 90.38 208 LYS A C 1
ATOM 1684 O O . LYS A 1 208 ? 13.686 4.944 5.241 1.00 90.38 208 LYS A O 1
ATOM 1689 N N . ASP A 1 209 ? 15.212 3.361 5.747 1.00 92.25 209 ASP A N 1
ATOM 1690 C CA . ASP A 1 209 ? 15.765 3.210 4.407 1.00 92.25 209 ASP A CA 1
ATOM 1691 C C . ASP A 1 209 ? 15.319 1.878 3.807 1.00 92.25 209 ASP A C 1
ATOM 1693 O O . ASP A 1 209 ? 15.236 0.864 4.506 1.00 92.25 209 ASP A O 1
ATOM 1697 N N . TYR A 1 210 ? 15.034 1.888 2.508 1.00 94.62 210 TYR A N 1
ATOM 1698 C CA . TYR A 1 210 ? 14.537 0.743 1.756 1.00 94.62 210 TYR A CA 1
ATOM 1699 C C . TYR A 1 210 ? 15.518 0.344 0.661 1.00 94.62 210 TYR A C 1
ATOM 1701 O O . TYR A 1 210 ? 16.162 1.198 0.053 1.00 94.62 210 TYR A O 1
ATOM 1709 N N . CYS A 1 211 ? 15.616 -0.954 0.393 1.00 95.00 211 CYS A N 1
ATOM 1710 C CA . CYS A 1 211 ? 16.392 -1.503 -0.711 1.00 95.00 211 CYS A CA 1
ATOM 1711 C C . CYS A 1 211 ? 15.710 -2.755 -1.251 1.00 95.00 211 CYS A C 1
ATOM 1713 O O . CYS A 1 211 ? 15.262 -3.598 -0.477 1.00 95.00 211 CYS A O 1
ATOM 1715 N N . TYR A 1 212 ? 15.643 -2.873 -2.571 1.00 96.38 212 TYR A N 1
ATOM 1716 C CA . TYR A 1 212 ? 14.914 -3.939 -3.246 1.00 96.38 212 TYR A CA 1
ATOM 1717 C C . TYR A 1 212 ? 15.891 -4.804 -4.022 1.00 96.38 212 TYR A C 1
ATOM 1719 O O . TYR A 1 212 ? 16.788 -4.274 -4.665 1.00 96.38 212 TYR A O 1
ATOM 1727 N N . GLN A 1 213 ? 15.751 -6.123 -3.968 1.00 95.12 213 GLN A N 1
ATOM 1728 C CA . GLN A 1 213 ? 16.662 -7.031 -4.658 1.00 95.12 213 GLN A CA 1
ATOM 1729 C C . GLN A 1 213 ? 15.935 -8.300 -5.090 1.00 95.12 213 GLN A C 1
ATOM 1731 O O . GLN A 1 213 ? 15.250 -8.919 -4.285 1.00 95.12 213 GLN A O 1
ATOM 1736 N N . ILE A 1 214 ? 16.124 -8.714 -6.341 1.00 95.06 214 ILE A N 1
ATOM 1737 C CA . ILE A 1 214 ? 15.582 -9.980 -6.848 1.00 95.06 214 ILE A CA 1
ATOM 1738 C C . ILE A 1 214 ? 16.232 -11.139 -6.083 1.00 95.06 214 ILE A C 1
ATOM 1740 O O . ILE A 1 214 ? 17.458 -11.212 -5.980 1.00 95.06 214 ILE A O 1
ATOM 1744 N N . ILE A 1 215 ? 15.401 -12.015 -5.516 1.00 90.00 215 ILE A N 1
ATOM 1745 C CA . ILE A 1 215 ? 15.837 -13.251 -4.854 1.00 90.00 215 ILE A CA 1
ATOM 1746 C C . ILE A 1 215 ? 15.956 -14.359 -5.905 1.00 90.00 215 ILE A C 1
ATOM 1748 O O . ILE A 1 215 ? 16.979 -15.034 -5.990 1.00 90.00 215 ILE A O 1
ATOM 1752 N N . ASN A 1 216 ? 14.898 -14.537 -6.695 1.00 89.44 216 ASN A N 1
ATOM 1753 C CA . ASN A 1 216 ? 14.776 -15.516 -7.771 1.00 89.44 216 ASN A CA 1
ATOM 1754 C C . ASN A 1 216 ? 13.739 -15.022 -8.802 1.00 89.44 216 ASN A C 1
ATOM 1756 O O . ASN A 1 216 ? 13.320 -13.868 -8.770 1.00 89.44 216 ASN A O 1
ATOM 1760 N N . ASP A 1 217 ? 13.314 -15.887 -9.717 1.00 88.12 217 ASP A N 1
ATOM 1761 C CA . ASP A 1 217 ? 12.319 -15.592 -10.755 1.00 88.12 217 ASP A CA 1
ATOM 1762 C C . ASP A 1 217 ? 10.891 -15.349 -10.234 1.00 88.12 217 ASP A C 1
ATOM 1764 O O . ASP A 1 217 ? 10.014 -14.973 -11.014 1.00 88.12 217 ASP A O 1
ATOM 1768 N N . GLN A 1 218 ? 10.658 -15.530 -8.933 1.00 90.94 218 GLN A N 1
ATOM 1769 C CA . GLN A 1 218 ? 9.348 -15.404 -8.302 1.00 90.94 218 GLN A CA 1
ATOM 1770 C C . GLN A 1 218 ? 9.269 -14.310 -7.244 1.00 90.94 218 GLN A C 1
ATOM 1772 O O . GLN A 1 218 ? 8.165 -13.862 -6.943 1.00 90.94 218 GLN A O 1
ATOM 1777 N N . TYR A 1 219 ? 10.400 -13.854 -6.701 1.00 92.75 219 TYR A N 1
ATOM 1778 C CA . TYR A 1 219 ? 10.390 -12.972 -5.540 1.00 92.75 219 TYR A CA 1
ATOM 1779 C C . TYR A 1 219 ? 11.407 -11.835 -5.602 1.00 92.75 219 TYR A C 1
ATOM 1781 O O . TYR A 1 219 ? 12.570 -12.014 -5.979 1.00 92.75 219 TYR A O 1
ATOM 1789 N N . ILE A 1 220 ? 10.978 -10.674 -5.109 1.00 94.75 220 ILE A N 1
ATOM 1790 C CA . ILE A 1 220 ? 11.838 -9.542 -4.764 1.00 94.75 220 ILE A CA 1
ATOM 1791 C C . ILE A 1 220 ? 11.858 -9.392 -3.241 1.00 94.75 220 ILE A C 1
ATOM 1793 O O . ILE A 1 220 ? 10.817 -9.317 -2.600 1.00 94.75 220 ILE A O 1
ATOM 1797 N N . ALA A 1 221 ? 13.053 -9.312 -2.660 1.00 92.12 221 ALA A N 1
ATOM 1798 C CA . ALA A 1 221 ? 13.254 -8.886 -1.283 1.00 92.12 221 ALA A CA 1
ATOM 1799 C C . ALA A 1 221 ? 13.113 -7.367 -1.189 1.00 92.12 221 ALA A C 1
ATOM 1801 O O . ALA A 1 221 ? 13.851 -6.647 -1.862 1.00 92.12 221 ALA A O 1
ATOM 1802 N N . TRP A 1 222 ? 12.271 -6.888 -0.283 1.00 93.00 222 TRP A N 1
ATOM 1803 C CA . TRP A 1 222 ? 12.250 -5.510 0.188 1.00 93.00 222 TRP A CA 1
ATOM 1804 C C . TRP A 1 222 ? 12.886 -5.446 1.581 1.00 93.00 222 TRP A C 1
ATOM 1806 O O . TRP A 1 222 ? 12.322 -5.860 2.587 1.00 93.00 222 TRP A O 1
ATOM 1816 N N . LYS A 1 223 ? 14.118 -4.948 1.642 1.00 91.25 223 LYS A N 1
ATOM 1817 C CA . LYS A 1 223 ? 14.898 -4.789 2.872 1.00 91.25 223 LYS A CA 1
ATOM 1818 C C . LYS A 1 223 ? 14.586 -3.440 3.498 1.00 91.25 223 LYS A C 1
ATOM 1820 O O . LYS A 1 223 ? 14.716 -2.415 2.828 1.00 91.25 223 LYS A O 1
ATOM 1825 N N . VAL A 1 224 ? 14.274 -3.440 4.790 1.00 89.81 224 VAL A N 1
ATOM 1826 C CA . VAL A 1 224 ? 14.053 -2.227 5.578 1.00 89.81 224 VAL A CA 1
ATOM 1827 C C . VAL A 1 224 ? 15.120 -2.106 6.651 1.00 89.81 224 VAL A C 1
ATOM 1829 O O . VAL A 1 224 ? 15.370 -3.045 7.408 1.00 89.81 224 VAL A O 1
ATOM 1832 N N . ARG A 1 225 ? 15.742 -0.930 6.732 1.00 90.00 225 ARG A N 1
ATOM 1833 C CA . ARG A 1 225 ? 16.709 -0.569 7.768 1.00 90.00 225 ARG A CA 1
ATOM 1834 C C . ARG A 1 225 ? 16.207 0.646 8.528 1.00 90.00 225 ARG A C 1
ATOM 1836 O O . ARG A 1 225 ? 15.971 1.687 7.927 1.00 90.00 225 ARG A O 1
ATOM 1843 N N . GLU A 1 226 ? 16.094 0.524 9.844 1.00 90.00 226 GLU A N 1
ATOM 1844 C CA . GLU A 1 226 ? 15.744 1.626 10.735 1.00 90.00 226 GLU A CA 1
ATOM 1845 C C . GLU A 1 226 ? 16.993 2.108 11.478 1.00 90.00 226 GLU A C 1
ATOM 1847 O O . GLU A 1 226 ? 17.632 1.332 12.190 1.00 90.00 226 GLU A O 1
ATOM 1852 N N . THR A 1 227 ? 17.347 3.382 11.318 1.00 88.88 227 THR A N 1
ATOM 1853 C CA . THR A 1 227 ? 18.496 4.025 11.979 1.00 88.88 227 THR A CA 1
ATOM 1854 C C . THR A 1 227 ? 18.048 5.190 12.847 1.00 88.88 227 THR A C 1
ATOM 1856 O O . THR A 1 227 ? 17.005 5.807 12.596 1.00 88.88 227 THR A O 1
ATOM 1859 N N . LYS A 1 228 ? 18.827 5.518 13.881 1.00 87.44 228 LYS A N 1
ATOM 1860 C CA . LYS A 1 228 ? 18.586 6.738 14.657 1.00 87.44 228 LYS A CA 1
ATOM 1861 C C . LYS A 1 228 ? 18.968 7.974 13.846 1.00 87.44 228 LYS A C 1
ATOM 1863 O O . LYS A 1 228 ? 19.936 7.975 13.095 1.00 87.44 228 LYS A O 1
ATOM 1868 N N . ILE A 1 229 ? 18.210 9.058 14.004 1.00 83.06 229 ILE A N 1
ATOM 1869 C CA . ILE A 1 229 ? 18.506 10.324 13.311 1.00 83.06 229 ILE A CA 1
ATOM 1870 C C . ILE A 1 229 ? 19.738 11.031 13.877 1.00 83.06 229 ILE A C 1
ATOM 1872 O O . ILE A 1 229 ? 20.444 11.701 13.124 1.00 83.06 229 ILE A O 1
ATOM 1876 N N . ASP A 1 230 ? 19.981 10.911 15.178 1.00 86.31 230 ASP A N 1
ATOM 1877 C CA . ASP A 1 230 ? 21.138 11.483 15.867 1.00 86.31 230 ASP A CA 1
ATOM 1878 C C . ASP A 1 230 ? 22.405 10.626 15.742 1.00 86.31 230 ASP A C 1
ATOM 1880 O O . ASP A 1 230 ? 23.501 11.174 15.847 1.00 86.31 230 ASP A O 1
ATOM 1884 N N . ASP A 1 231 ? 22.268 9.335 15.426 1.00 85.31 231 ASP A N 1
ATOM 1885 C CA . ASP A 1 231 ? 23.376 8.460 15.029 1.00 85.31 231 ASP A CA 1
ATOM 1886 C C . ASP A 1 231 ? 23.001 7.584 13.814 1.00 85.31 231 ASP A C 1
ATOM 1888 O O . ASP A 1 231 ? 22.516 6.460 13.969 1.00 85.31 231 ASP A O 1
ATOM 1892 N N . PRO A 1 232 ? 23.241 8.073 12.581 1.00 77.31 232 PRO A N 1
ATOM 1893 C CA . PRO A 1 232 ? 22.908 7.344 11.357 1.00 77.31 232 PRO A CA 1
ATOM 1894 C C . PRO A 1 232 ? 23.658 6.018 11.164 1.00 77.31 232 PRO A C 1
ATOM 1896 O O . PRO A 1 232 ? 23.268 5.232 10.300 1.00 77.31 232 PRO A O 1
ATOM 1899 N N . ASN A 1 233 ? 24.732 5.765 11.924 1.00 81.25 233 ASN A N 1
ATOM 1900 C CA . ASN A 1 233 ? 25.466 4.499 11.865 1.00 81.25 233 ASN A CA 1
ATOM 1901 C C . ASN A 1 233 ? 24.860 3.434 12.792 1.00 81.25 233 ASN A C 1
ATOM 1903 O O . ASN A 1 233 ? 25.145 2.246 12.628 1.00 81.25 233 ASN A O 1
ATOM 1907 N N . GLU A 1 234 ? 24.014 3.834 13.745 1.00 85.25 234 GLU A N 1
ATOM 1908 C CA . GLU A 1 234 ? 23.317 2.922 14.645 1.00 85.25 234 GLU A CA 1
ATOM 1909 C C . GLU A 1 234 ? 22.048 2.378 13.971 1.00 85.25 234 GLU A C 1
ATOM 1911 O O . GLU A 1 234 ? 21.006 3.039 13.905 1.00 85.25 234 GLU A O 1
ATOM 1916 N N . VAL A 1 235 ? 22.129 1.141 13.471 1.00 83.06 235 VAL A N 1
ATOM 1917 C CA . VAL A 1 235 ? 20.961 0.387 12.994 1.00 83.06 235 VAL A CA 1
ATOM 1918 C C . VAL A 1 235 ? 20.205 -0.167 14.198 1.00 83.06 235 VAL A C 1
ATOM 1920 O O . VAL A 1 235 ? 20.698 -1.045 14.899 1.00 83.06 235 VAL A O 1
ATOM 1923 N N . ILE A 1 236 ? 18.993 0.338 14.418 1.00 86.38 236 ILE A N 1
ATOM 1924 C CA . ILE A 1 236 ? 18.113 -0.052 15.528 1.00 86.38 236 ILE A CA 1
ATOM 1925 C C . ILE A 1 236 ? 17.370 -1.343 15.190 1.00 86.38 236 ILE A C 1
ATOM 1927 O O . ILE A 1 236 ? 17.171 -2.205 16.042 1.00 86.38 236 ILE A O 1
ATOM 1931 N N . ARG A 1 237 ? 16.920 -1.458 13.939 1.00 83.06 237 ARG A N 1
ATOM 1932 C CA . ARG A 1 237 ? 16.127 -2.587 13.460 1.00 83.06 237 ARG A CA 1
ATOM 1933 C C . ARG A 1 237 ? 16.419 -2.825 11.988 1.00 83.06 237 ARG A C 1
ATOM 1935 O O . ARG A 1 237 ? 16.597 -1.881 11.220 1.00 83.06 237 ARG A O 1
ATOM 1942 N N . GLN A 1 238 ? 16.429 -4.087 11.586 1.00 84.12 238 GLN A N 1
ATOM 1943 C CA . GLN A 1 238 ? 16.443 -4.472 10.184 1.00 84.12 238 GLN A CA 1
ATOM 1944 C C . GLN A 1 238 ? 15.480 -5.638 9.989 1.00 84.12 238 GLN A C 1
ATOM 1946 O O . GLN A 1 238 ? 15.514 -6.596 10.757 1.00 84.12 238 GLN A O 1
ATOM 1951 N N . TYR A 1 239 ? 14.620 -5.543 8.984 1.00 81.44 239 TYR A N 1
ATOM 1952 C CA . TYR A 1 239 ? 13.686 -6.600 8.606 1.00 81.44 239 TYR A CA 1
ATOM 1953 C C . TYR A 1 239 ? 13.572 -6.676 7.088 1.00 81.44 239 TYR A C 1
ATOM 1955 O O . TYR A 1 239 ? 14.123 -5.843 6.361 1.00 81.44 239 TYR A O 1
ATOM 1963 N N . LEU A 1 240 ? 12.932 -7.736 6.616 1.00 82.75 240 LEU A N 1
ATOM 1964 C CA . LEU A 1 240 ? 12.779 -8.023 5.206 1.00 82.75 240 LEU A CA 1
ATOM 1965 C C . LEU A 1 240 ? 11.332 -8.415 4.945 1.00 82.75 240 LEU A C 1
ATOM 1967 O O . LEU A 1 240 ? 10.766 -9.224 5.672 1.00 82.75 240 LEU A O 1
ATOM 1971 N N . ASN A 1 241 ? 10.794 -7.828 3.891 1.00 88.06 241 ASN A N 1
ATOM 1972 C CA . ASN A 1 241 ? 9.502 -8.117 3.304 1.00 88.06 241 ASN A CA 1
ATOM 1973 C C . ASN A 1 241 ? 9.747 -8.773 1.939 1.00 88.06 241 ASN A C 1
ATOM 1975 O O . ASN A 1 241 ? 10.837 -8.649 1.361 1.00 88.06 241 ASN A O 1
ATOM 1979 N N . ILE A 1 242 ? 8.758 -9.482 1.419 1.00 90.19 242 ILE A N 1
ATOM 1980 C CA . ILE A 1 242 ? 8.864 -10.227 0.168 1.00 90.19 242 ILE A CA 1
ATOM 1981 C C . ILE A 1 242 ? 7.743 -9.785 -0.758 1.00 90.19 242 ILE A C 1
ATOM 1983 O O . ILE A 1 242 ? 6.653 -9.457 -0.315 1.00 90.19 242 ILE A O 1
ATOM 1987 N N . ILE A 1 243 ? 8.044 -9.707 -2.049 1.00 93.62 243 ILE A N 1
ATOM 1988 C CA . ILE A 1 243 ? 7.088 -9.337 -3.086 1.00 93.62 243 ILE A CA 1
ATOM 1989 C C . ILE A 1 243 ? 7.044 -10.483 -4.082 1.00 93.62 243 ILE A C 1
ATOM 1991 O O . ILE A 1 243 ? 8.079 -10.807 -4.673 1.00 93.62 243 ILE A O 1
ATOM 1995 N N . TYR A 1 244 ? 5.870 -11.076 -4.283 1.00 93.38 244 TYR A N 1
ATOM 1996 C CA . TYR A 1 244 ? 5.678 -12.136 -5.268 1.00 93.38 244 TYR A CA 1
ATOM 1997 C C . TYR A 1 244 ? 5.433 -11.546 -6.658 1.00 93.38 244 TYR A C 1
ATOM 1999 O O . TYR A 1 244 ? 4.419 -10.904 -6.910 1.00 93.38 244 TYR A O 1
ATOM 2007 N N . ILE A 1 245 ? 6.364 -11.786 -7.576 1.00 94.19 245 ILE A N 1
ATOM 2008 C CA . ILE A 1 245 ? 6.442 -11.148 -8.900 1.00 94.19 245 ILE A CA 1
ATOM 2009 C C . ILE A 1 245 ? 6.311 -12.134 -10.065 1.00 94.19 245 ILE A C 1
ATOM 2011 O O . ILE A 1 245 ? 6.511 -11.756 -11.216 1.00 94.19 245 ILE A O 1
ATOM 2015 N N . HIS A 1 246 ? 6.041 -13.412 -9.804 1.00 92.19 246 HIS A N 1
ATOM 2016 C CA . HIS A 1 246 ? 5.950 -14.388 -10.890 1.00 92.19 246 HIS A CA 1
ATOM 2017 C C . HIS A 1 246 ? 4.686 -14.169 -11.738 1.00 92.19 246 HIS A C 1
ATOM 2019 O O . HIS A 1 246 ? 4.732 -14.257 -12.965 1.00 92.19 246 HIS A O 1
ATOM 2025 N N . LYS A 1 247 ? 3.558 -13.872 -11.081 1.00 93.44 247 LYS A N 1
ATOM 2026 C CA . LYS A 1 247 ? 2.216 -13.781 -11.678 1.00 93.44 247 LYS A CA 1
ATOM 2027 C C . LYS A 1 247 ? 1.439 -12.610 -11.091 1.00 93.44 247 LYS A C 1
ATOM 2029 O O . LYS A 1 247 ? 1.700 -12.205 -9.961 1.00 93.44 247 LYS A O 1
ATOM 2034 N N . GLU A 1 248 ? 0.468 -12.097 -11.844 1.00 94.12 248 GLU A N 1
ATOM 2035 C CA . GLU A 1 248 ? -0.400 -11.015 -11.372 1.00 94.12 248 GLU A CA 1
ATOM 2036 C C . GLU A 1 248 ? -1.321 -11.514 -10.261 1.00 94.12 248 GLU A C 1
ATOM 2038 O O . GLU A 1 248 ? -1.887 -12.611 -10.333 1.00 94.12 248 GLU A O 1
ATOM 2043 N N . PHE A 1 249 ? -1.475 -10.685 -9.235 1.00 94.75 249 PHE A N 1
ATOM 2044 C CA . PHE A 1 249 ? -2.359 -10.932 -8.117 1.00 94.75 249 PHE A CA 1
ATOM 2045 C C . PHE A 1 249 ? -3.794 -10.538 -8.462 1.00 94.75 249 PHE A C 1
ATOM 2047 O O . PHE A 1 249 ? -4.079 -9.370 -8.711 1.00 94.75 249 PHE A O 1
ATOM 2054 N N . ILE A 1 250 ? -4.715 -11.505 -8.447 1.00 93.06 250 ILE A N 1
ATOM 2055 C CA . ILE A 1 250 ? -6.095 -11.301 -8.917 1.00 93.06 250 ILE A CA 1
ATOM 2056 C C . ILE A 1 250 ? -7.081 -11.124 -7.761 1.00 93.06 250 ILE A C 1
ATOM 2058 O O . ILE A 1 250 ? -7.998 -10.310 -7.836 1.00 93.06 250 ILE A O 1
ATOM 2062 N N . LYS A 1 251 ? -6.896 -11.857 -6.660 1.00 91.31 251 LYS A N 1
ATOM 2063 C CA . LYS A 1 251 ? -7.795 -11.825 -5.491 1.00 91.31 251 LYS A CA 1
ATOM 2064 C C . LYS A 1 251 ? -7.412 -10.762 -4.451 1.00 91.31 251 LYS A C 1
ATOM 2066 O O . LYS A 1 251 ? -7.578 -10.956 -3.251 1.00 91.31 251 LYS A O 1
ATOM 2071 N N . PHE A 1 252 ? -6.936 -9.603 -4.898 1.00 93.31 252 PHE A N 1
ATOM 2072 C CA . PHE A 1 252 ? -6.531 -8.512 -4.002 1.00 93.31 252 PHE A CA 1
ATOM 2073 C C . PHE A 1 252 ? -7.669 -7.987 -3.113 1.00 93.31 252 PHE A C 1
ATOM 2075 O O . PHE A 1 252 ? -7.410 -7.535 -2.003 1.00 93.31 252 PHE A O 1
ATOM 2082 N N . ALA A 1 253 ? -8.927 -8.061 -3.562 1.00 92.56 253 ALA A N 1
ATOM 2083 C CA . ALA A 1 253 ? -10.067 -7.587 -2.779 1.00 92.56 253 ALA A CA 1
ATOM 2084 C C . ALA A 1 253 ? -10.393 -8.540 -1.616 1.00 92.56 253 ALA A C 1
ATOM 2086 O O . ALA A 1 253 ? -10.492 -8.114 -0.468 1.00 92.56 253 ALA A O 1
ATOM 2087 N N . SER A 1 254 ? -10.531 -9.841 -1.897 1.00 91.19 254 SER A N 1
ATOM 2088 C CA . SER A 1 254 ? -10.897 -10.828 -0.874 1.00 91.19 254 SER A CA 1
ATOM 2089 C C . SER A 1 254 ? -9.775 -11.106 0.124 1.00 91.19 254 SER A C 1
ATOM 2091 O O . SER A 1 254 ? -10.081 -11.462 1.259 1.00 91.19 254 SER A O 1
ATOM 2093 N N . VAL A 1 255 ? -8.520 -10.867 -0.272 1.00 92.19 255 VAL A N 1
ATOM 2094 C CA . VAL A 1 255 ? -7.339 -11.068 0.572 1.00 92.19 255 VAL A CA 1
ATOM 2095 C C . VAL A 1 255 ? -6.877 -9.748 1.202 1.00 92.19 255 VAL A C 1
ATOM 2097 O O . VAL A 1 255 ? -7.052 -9.542 2.400 1.00 92.19 255 VAL A O 1
ATOM 2100 N N . THR A 1 256 ? -6.313 -8.826 0.415 1.00 94.06 256 THR A N 1
ATOM 2101 C CA . THR A 1 256 ? -5.618 -7.636 0.937 1.00 94.06 256 THR A CA 1
ATOM 2102 C C . THR A 1 256 ? -6.564 -6.531 1.397 1.00 94.06 256 THR A C 1
ATOM 2104 O O . THR A 1 256 ? -6.388 -5.993 2.488 1.00 94.06 256 THR A O 1
ATOM 2107 N N . GLU A 1 257 ? -7.599 -6.197 0.619 1.00 95.50 257 GLU A N 1
ATOM 2108 C CA . GLU A 1 257 ? -8.571 -5.175 1.045 1.00 95.50 257 GLU A CA 1
ATOM 2109 C C . GLU A 1 257 ? -9.310 -5.635 2.309 1.00 95.50 257 GLU A C 1
ATOM 2111 O O . GLU A 1 257 ? -9.452 -4.882 3.273 1.00 95.50 257 GLU A O 1
ATOM 2116 N N . LYS A 1 258 ? -9.704 -6.913 2.349 1.00 95.19 258 LYS A N 1
ATOM 2117 C CA . LYS A 1 258 ? -10.321 -7.531 3.526 1.00 95.19 258 LYS A CA 1
ATOM 2118 C C . LYS A 1 258 ? -9.392 -7.530 4.743 1.00 95.19 258 LYS A C 1
ATOM 2120 O O . LYS A 1 258 ? -9.819 -7.132 5.827 1.00 95.19 258 LYS A O 1
ATOM 2125 N N . ARG A 1 259 ? -8.119 -7.907 4.569 1.00 93.69 259 ARG A N 1
ATOM 2126 C CA . ARG A 1 259 ? -7.078 -7.810 5.608 1.00 93.69 259 ARG A CA 1
ATOM 2127 C C . ARG A 1 259 ? -6.963 -6.384 6.153 1.00 93.69 259 ARG A C 1
ATOM 2129 O O . ARG A 1 259 ? -6.891 -6.213 7.368 1.00 93.69 259 ARG A O 1
ATOM 2136 N N . SER A 1 260 ? -7.031 -5.367 5.289 1.00 94.19 260 SER A N 1
ATOM 2137 C CA . SER A 1 260 ? -6.986 -3.949 5.682 1.00 94.19 260 SER A CA 1
ATOM 2138 C C . SER A 1 260 ? -8.167 -3.526 6.570 1.00 94.19 260 SER A C 1
ATOM 2140 O O . SER A 1 260 ? -7.998 -2.736 7.506 1.00 94.19 260 SER A O 1
ATOM 2142 N N . CYS A 1 261 ? -9.365 -4.083 6.346 1.00 95.56 261 CYS A N 1
ATOM 2143 C CA . CYS A 1 261 ? -10.513 -3.880 7.238 1.00 95.56 261 CYS A CA 1
ATOM 2144 C C . CYS A 1 261 ? -10.249 -4.434 8.646 1.00 95.56 261 CYS A C 1
ATOM 2146 O O . CYS A 1 261 ? -10.622 -3.783 9.623 1.00 95.56 261 CYS A O 1
ATOM 2148 N N . ILE A 1 262 ? -9.555 -5.569 8.754 1.00 95.50 262 ILE A N 1
ATOM 2149 C CA . ILE A 1 262 ? -9.265 -6.250 10.026 1.00 95.50 262 ILE A CA 1
ATOM 2150 C C . ILE A 1 262 ? -8.097 -5.598 10.779 1.00 95.50 262 ILE A C 1
ATOM 2152 O O . ILE A 1 262 ? -8.142 -5.490 11.997 1.00 95.50 262 ILE A O 1
ATOM 2156 N N . PHE A 1 263 ? -7.098 -5.080 10.062 1.00 94.56 263 PHE A N 1
ATOM 2157 C CA . PHE A 1 263 ? -5.858 -4.561 10.646 1.00 94.56 263 PHE A CA 1
ATOM 2158 C C . PHE A 1 263 ? -6.062 -3.488 11.725 1.00 94.56 263 PHE A C 1
ATOM 2160 O O . PHE A 1 263 ? -6.705 -2.472 11.473 1.00 94.56 263 PHE A O 1
ATOM 2167 N N . SER A 1 264 ? -5.481 -3.634 12.912 1.00 95.38 264 SER A N 1
ATOM 2168 C CA . SER A 1 264 ? -5.811 -2.778 14.065 1.00 95.38 264 SER A CA 1
ATOM 2169 C C . SER A 1 264 ? -5.394 -1.309 13.921 1.00 95.38 264 SER A C 1
ATOM 2171 O O . SER A 1 264 ? -5.900 -0.446 14.646 1.00 95.38 264 SER A O 1
ATOM 2173 N N . LEU A 1 265 ? -4.478 -0.992 13.002 1.00 95.69 265 LEU A N 1
ATOM 2174 C CA . LEU A 1 265 ? -4.057 0.377 12.710 1.00 95.69 265 LEU A CA 1
ATOM 2175 C C . LEU A 1 265 ? -4.864 0.966 11.549 1.00 95.69 265 LEU A C 1
ATOM 2177 O O . LEU A 1 265 ? -4.780 0.509 10.408 1.00 95.69 265 LEU A O 1
ATOM 2181 N N . LYS A 1 266 ? -5.568 2.069 11.814 1.00 97.12 266 LYS A N 1
ATOM 2182 C CA . LYS A 1 266 ? -6.259 2.866 10.789 1.00 97.12 266 LYS A CA 1
ATOM 2183 C C . LYS A 1 266 ? -5.531 4.169 10.529 1.00 97.12 266 LYS A C 1
ATOM 2185 O O . LYS A 1 266 ? -5.040 4.811 11.459 1.00 97.12 266 LYS A O 1
ATOM 2190 N N . SER A 1 267 ? -5.459 4.573 9.267 1.00 96.88 267 SER A N 1
ATOM 2191 C CA . SER A 1 267 ? -4.723 5.760 8.851 1.00 96.88 267 SER A CA 1
ATOM 2192 C C . SER A 1 267 ? -5.446 6.540 7.759 1.00 96.88 267 SER A C 1
ATOM 2194 O O . SER A 1 267 ? -6.147 6.004 6.901 1.00 96.88 267 SER A O 1
ATOM 2196 N N . TYR A 1 268 ? -5.258 7.851 7.828 1.00 96.56 268 TYR A N 1
ATOM 2197 C CA . TYR A 1 268 ? -5.639 8.818 6.820 1.00 96.56 268 TYR A CA 1
ATOM 2198 C C . TYR A 1 268 ? -4.402 9.648 6.484 1.00 96.56 268 TYR A C 1
ATOM 2200 O O . TYR A 1 268 ? -3.824 10.265 7.384 1.00 96.56 268 TYR A O 1
ATOM 2208 N N . VAL A 1 269 ? -3.970 9.672 5.224 1.00 95.75 269 VAL A N 1
ATOM 2209 C CA . VAL A 1 269 ? -2.723 10.338 4.821 1.00 95.75 269 VAL A CA 1
ATOM 2210 C C . VAL A 1 269 ? -2.911 11.152 3.547 1.00 95.75 269 VAL A C 1
ATOM 2212 O O . VAL A 1 269 ? -3.160 10.623 2.463 1.00 95.75 269 VAL A O 1
ATOM 2215 N N . ILE A 1 270 ? -2.682 12.453 3.678 1.00 94.88 270 ILE A N 1
ATOM 2216 C CA . ILE A 1 270 ? -2.568 13.401 2.575 1.00 94.88 270 ILE A CA 1
ATOM 2217 C C . ILE A 1 270 ? -1.111 13.424 2.120 1.00 94.88 270 ILE A C 1
ATOM 2219 O O . ILE A 1 270 ? -0.183 13.531 2.939 1.00 94.88 270 ILE A O 1
ATOM 2223 N N . ARG A 1 271 ? -0.904 13.309 0.808 1.00 93.44 271 ARG A N 1
ATOM 2224 C CA . ARG A 1 271 ? 0.420 13.324 0.184 1.00 93.44 271 ARG A CA 1
ATOM 2225 C C . ARG A 1 271 ? 0.550 14.505 -0.772 1.00 93.44 271 ARG A C 1
ATOM 2227 O O . ARG A 1 271 ? -0.432 15.057 -1.245 1.00 93.44 271 ARG A O 1
ATOM 2234 N N . ASN A 1 272 ? 1.792 14.876 -1.046 1.00 91.19 272 ASN A N 1
ATOM 2235 C CA . ASN A 1 272 ? 2.162 15.665 -2.214 1.00 91.19 272 ASN A CA 1
ATOM 2236 C C . ASN A 1 272 ? 3.085 14.828 -3.113 1.00 91.19 272 ASN A C 1
ATOM 2238 O O . ASN A 1 272 ? 3.385 13.669 -2.815 1.00 91.19 272 ASN A O 1
ATOM 2242 N N . ARG A 1 273 ? 3.638 15.451 -4.157 1.00 92.00 273 ARG A N 1
ATOM 2243 C CA . ARG A 1 273 ? 4.608 14.826 -5.073 1.00 92.00 273 ARG A CA 1
ATOM 2244 C C . ARG A 1 273 ? 5.897 14.287 -4.425 1.00 92.00 273 ARG A C 1
ATOM 2246 O O . ARG A 1 273 ? 6.699 13.663 -5.103 1.00 92.00 273 ARG A O 1
ATOM 2253 N N . LYS A 1 274 ? 6.145 14.543 -3.137 1.00 87.81 274 LYS A N 1
ATOM 2254 C CA . LYS A 1 274 ? 7.314 14.050 -2.385 1.00 87.81 274 LYS A CA 1
ATOM 2255 C C . LYS A 1 274 ? 6.962 12.989 -1.339 1.00 87.81 274 LYS A C 1
ATOM 2257 O O . LYS A 1 274 ? 7.879 12.400 -0.775 1.00 87.81 274 LYS A O 1
ATOM 2262 N N . GLY A 1 275 ? 5.678 12.761 -1.060 1.00 86.69 275 GLY A N 1
ATOM 2263 C CA . GLY A 1 275 ? 5.205 11.808 -0.054 1.00 86.69 275 GLY A CA 1
ATOM 2264 C C . GLY A 1 275 ? 4.242 12.426 0.965 1.00 86.69 275 GLY A C 1
ATOM 2265 O O . GLY A 1 275 ? 3.585 13.431 0.703 1.00 86.69 275 GLY A O 1
ATOM 2266 N N . ALA A 1 276 ? 4.125 11.794 2.135 1.00 91.19 276 ALA A N 1
ATOM 2267 C CA . ALA A 1 276 ? 3.167 12.161 3.182 1.00 91.19 276 ALA A CA 1
ATOM 2268 C C . ALA A 1 276 ? 3.468 13.508 3.855 1.00 91.19 276 ALA A C 1
ATOM 2270 O O . ALA A 1 276 ? 4.525 13.679 4.462 1.00 91.19 276 ALA A O 1
ATOM 2271 N N . VAL A 1 277 ? 2.488 14.416 3.837 1.00 93.12 277 VAL A N 1
ATOM 2272 C CA . VAL A 1 277 ? 2.604 15.780 4.390 1.00 93.12 277 VAL A CA 1
ATOM 2273 C C . VAL A 1 277 ? 1.687 16.036 5.579 1.00 93.12 277 VAL A C 1
ATOM 2275 O O . VAL A 1 277 ? 2.038 16.798 6.479 1.00 93.12 277 VAL A O 1
ATOM 2278 N N . ALA A 1 278 ? 0.527 15.386 5.630 1.00 95.38 278 ALA A N 1
ATOM 2279 C CA . ALA A 1 278 ? -0.428 15.542 6.719 1.00 95.38 278 ALA A CA 1
ATOM 2280 C C . ALA A 1 278 ? -1.322 14.312 6.846 1.00 95.38 278 ALA A C 1
ATOM 2282 O O . ALA A 1 278 ? -1.412 13.502 5.928 1.00 95.38 278 ALA A O 1
ATOM 2283 N N . GLY A 1 279 ? -1.969 14.155 7.992 1.00 96.38 279 GLY A N 1
ATOM 2284 C CA . GLY A 1 279 ? -2.852 13.027 8.218 1.00 96.38 279 GLY A CA 1
ATOM 2285 C C . GLY A 1 279 ? -3.064 12.716 9.685 1.00 96.38 279 GLY A C 1
ATOM 2286 O O . GLY A 1 279 ? -2.654 13.460 10.582 1.00 96.38 279 GLY A O 1
ATOM 2287 N N . PHE A 1 280 ? -3.702 11.585 9.929 1.00 97.44 280 PHE A N 1
ATOM 2288 C CA . PHE A 1 280 ? -3.916 11.057 11.262 1.00 97.44 280 PHE A CA 1
ATOM 2289 C C . PHE A 1 280 ? -4.000 9.536 11.236 1.00 97.44 280 PHE A C 1
ATOM 2291 O O . PHE A 1 280 ? -4.317 8.936 10.215 1.00 97.44 280 PHE A O 1
ATOM 2298 N N . TYR A 1 281 ? -3.690 8.906 12.360 1.00 97.69 281 TYR A N 1
ATOM 2299 C CA . TYR A 1 281 ? -3.823 7.465 12.522 1.00 97.69 281 TYR A CA 1
ATOM 2300 C C . TYR A 1 281 ? -4.248 7.111 13.944 1.00 97.69 281 TYR A C 1
ATOM 2302 O O . TYR A 1 281 ? -4.060 7.901 14.877 1.00 97.69 281 TYR A O 1
ATOM 2310 N N . SER A 1 282 ? -4.834 5.928 14.089 1.00 98.00 282 SER A N 1
ATOM 2311 C CA . SER A 1 282 ? -5.360 5.404 15.341 1.00 98.00 282 SER A CA 1
ATOM 2312 C C . SER A 1 282 ? -5.121 3.902 15.440 1.00 98.00 282 SER A C 1
ATOM 2314 O O . SER A 1 282 ? -5.340 3.180 14.471 1.00 98.00 282 SER A O 1
ATOM 2316 N N . TRP A 1 283 ? -4.693 3.454 16.615 1.00 96.69 283 TRP A N 1
ATOM 2317 C CA . TRP A 1 283 ? -4.708 2.045 17.000 1.00 96.69 283 TRP A CA 1
ATOM 2318 C C . TRP A 1 283 ? -5.999 1.754 17.766 1.00 96.69 283 TRP A C 1
ATOM 2320 O O . TRP A 1 283 ? -6.286 2.461 18.740 1.00 96.69 283 TRP A O 1
ATOM 2330 N N . ILE A 1 284 ? -6.745 0.728 17.343 1.00 96.12 284 ILE A N 1
ATOM 2331 C CA . ILE A 1 284 ? -8.026 0.332 17.955 1.00 96.12 284 ILE A CA 1
ATOM 2332 C C . ILE A 1 284 ? -7.852 0.062 19.457 1.00 96.12 284 ILE A C 1
ATOM 2334 O O . ILE A 1 284 ? -8.524 0.696 20.273 1.00 96.12 284 ILE A O 1
ATOM 2338 N N . GLU A 1 285 ? -6.886 -0.784 19.830 1.00 92.56 285 GLU A N 1
ATOM 2339 C CA . GLU A 1 285 ? -6.628 -1.169 21.227 1.00 92.56 285 GLU A CA 1
ATOM 2340 C C . GLU A 1 285 ? -6.261 0.022 22.125 1.00 92.56 285 GLU A C 1
ATOM 2342 O O . GLU A 1 285 ? -6.684 0.105 23.277 1.00 92.56 285 GLU A O 1
ATOM 2347 N N . GLU A 1 286 ? -5.489 0.981 21.601 1.00 94.19 286 GLU A N 1
ATOM 2348 C CA . GLU A 1 286 ? -5.054 2.147 22.379 1.00 94.19 286 GLU A CA 1
ATOM 2349 C C . GLU A 1 286 ? -6.119 3.249 22.465 1.00 94.19 286 GLU A C 1
ATOM 2351 O O . GLU A 1 286 ? -5.937 4.208 23.222 1.00 94.19 286 GLU A O 1
ATOM 2356 N N . LYS A 1 287 ? -7.173 3.185 21.636 1.00 95.25 287 LYS A N 1
ATOM 2357 C CA . LYS A 1 287 ? -8.175 4.256 21.459 1.00 95.25 287 LYS A CA 1
ATOM 2358 C C . LYS A 1 287 ? -7.528 5.639 21.276 1.00 95.25 287 LYS A C 1
ATOM 2360 O O . LYS A 1 287 ? -8.039 6.673 21.722 1.00 95.25 287 LYS A O 1
ATOM 2365 N N . ASN A 1 288 ? -6.361 5.660 20.632 1.00 95.62 288 ASN A N 1
ATOM 2366 C CA . ASN A 1 288 ? -5.554 6.860 20.462 1.00 95.62 288 ASN A CA 1
ATOM 2367 C C . ASN A 1 288 ? -5.925 7.601 19.171 1.00 95.62 288 ASN A C 1
ATOM 2369 O O . ASN A 1 288 ? -6.566 7.058 18.279 1.00 95.62 288 ASN A O 1
ATOM 2373 N N . LEU A 1 289 ? -5.505 8.854 19.052 1.00 98.00 289 LEU A N 1
ATOM 2374 C CA . LEU A 1 289 ? -5.555 9.598 17.801 1.00 98.00 289 LEU A CA 1
ATOM 2375 C C . LEU A 1 289 ? -4.267 10.397 17.669 1.00 98.00 289 LEU A C 1
ATOM 2377 O O . LEU A 1 289 ? -4.045 11.361 18.402 1.00 98.00 289 LEU A O 1
ATOM 2381 N N . THR A 1 290 ? -3.404 10.010 16.736 1.00 97.94 290 THR A N 1
ATOM 2382 C CA . THR A 1 290 ? -2.202 10.786 16.428 1.00 97.94 290 THR A CA 1
ATOM 2383 C C . THR A 1 290 ? -2.427 11.588 15.162 1.00 97.94 290 THR A C 1
ATOM 2385 O O . THR A 1 290 ? -2.623 11.015 14.098 1.00 97.94 290 THR A O 1
ATOM 2388 N N . ILE A 1 291 ? -2.358 12.914 15.269 1.00 97.88 291 ILE A N 1
ATOM 2389 C CA . ILE A 1 291 ? -2.503 13.844 14.146 1.00 97.88 291 ILE A CA 1
ATOM 2390 C C . ILE A 1 291 ? -1.132 14.418 13.809 1.00 97.88 291 ILE A C 1
ATOM 2392 O O . ILE A 1 291 ? -0.400 14.861 14.701 1.00 97.88 291 ILE A O 1
ATOM 2396 N N . PHE A 1 292 ? -0.787 14.441 12.526 1.00 96.31 292 PHE A N 1
ATOM 2397 C CA . PHE A 1 292 ? 0.449 15.033 12.040 1.00 96.31 292 PHE A CA 1
ATOM 2398 C C . PHE A 1 292 ? 0.215 15.937 10.833 1.00 96.31 292 PHE A C 1
ATOM 2400 O O . PHE A 1 292 ? -0.706 15.741 10.048 1.00 96.31 292 PHE A O 1
ATOM 2407 N N . TYR A 1 293 ? 1.083 16.928 10.683 1.00 95.62 293 TYR A N 1
ATOM 2408 C CA . TYR A 1 293 ? 1.110 17.834 9.540 1.00 95.62 293 TYR A CA 1
ATOM 2409 C C . TYR A 1 293 ? 2.477 18.517 9.467 1.00 95.62 293 TYR A C 1
ATOM 2411 O O . TYR A 1 293 ? 3.207 18.583 10.463 1.00 95.62 293 TYR A O 1
ATOM 2419 N N . GLU A 1 294 ? 2.845 19.020 8.298 1.00 93.06 294 GLU A N 1
ATOM 2420 C CA . GLU A 1 294 ? 4.015 19.877 8.148 1.00 93.06 294 GLU A CA 1
ATOM 2421 C C . GLU A 1 294 ? 3.685 21.334 8.501 1.00 93.06 294 GLU A C 1
ATOM 2423 O O . GLU A 1 294 ? 2.592 21.837 8.273 1.00 93.06 294 GLU A O 1
ATOM 2428 N N . GLU A 1 295 ? 4.628 22.035 9.120 1.00 91.31 295 GLU A N 1
ATOM 2429 C CA . GLU A 1 295 ? 4.532 23.471 9.375 1.00 91.31 295 GLU A CA 1
ATOM 2430 C C . GLU A 1 295 ? 5.950 24.042 9.359 1.00 91.31 295 GLU A C 1
ATOM 2432 O O . GLU A 1 295 ? 6.838 23.542 10.055 1.00 91.31 295 GLU A O 1
ATOM 2437 N N . ASN A 1 296 ? 6.194 25.063 8.532 1.00 88.38 296 ASN A N 1
ATOM 2438 C CA . ASN A 1 296 ? 7.522 25.665 8.344 1.00 88.38 296 ASN A CA 1
ATOM 2439 C C . ASN A 1 296 ? 8.622 24.634 8.003 1.00 88.38 296 ASN A C 1
ATOM 2441 O O . ASN A 1 296 ? 9.726 24.680 8.550 1.00 88.38 296 ASN A O 1
ATOM 2445 N N . GLY A 1 297 ? 8.301 23.664 7.137 1.00 83.38 297 GLY A N 1
ATOM 2446 C CA . GLY A 1 297 ? 9.225 22.605 6.710 1.00 83.38 297 GLY A CA 1
ATOM 2447 C C . GLY A 1 297 ? 9.560 21.570 7.790 1.00 83.38 297 GLY A C 1
ATOM 2448 O O . GLY A 1 297 ? 10.512 20.808 7.635 1.00 83.38 297 GLY A O 1
ATOM 2449 N N . LYS A 1 298 ? 8.819 21.543 8.907 1.00 86.75 298 LYS A N 1
ATOM 2450 C CA . LYS A 1 298 ? 8.993 20.562 9.984 1.00 86.75 298 LYS A CA 1
ATOM 2451 C C . LYS A 1 298 ? 7.705 19.791 10.223 1.00 86.75 298 LYS A C 1
ATOM 2453 O O . LYS A 1 298 ? 6.638 20.380 10.353 1.00 86.75 298 LYS A O 1
ATOM 2458 N N . ARG A 1 299 ? 7.821 18.473 10.399 1.00 89.25 299 ARG A N 1
ATOM 2459 C CA . ARG A 1 299 ? 6.693 17.634 10.814 1.00 89.25 299 ARG A CA 1
ATOM 2460 C C . ARG A 1 299 ? 6.337 17.886 12.279 1.00 89.25 299 ARG A C 1
ATOM 2462 O O . ARG A 1 299 ? 7.165 17.721 13.189 1.00 89.25 299 ARG A O 1
ATOM 2469 N N . ILE A 1 300 ? 5.089 18.266 12.512 1.00 93.44 300 ILE A N 1
ATOM 2470 C CA . ILE A 1 300 ? 4.443 18.338 13.820 1.00 93.44 300 ILE A CA 1
ATOM 2471 C C . ILE A 1 300 ? 3.596 17.082 13.993 1.00 93.44 300 ILE A C 1
ATOM 2473 O O . ILE A 1 300 ? 2.962 16.624 13.051 1.00 93.44 300 ILE A O 1
ATOM 2477 N N . SER A 1 301 ? 3.626 16.504 15.191 1.00 95.06 301 SER A N 1
ATOM 2478 C CA . SER A 1 301 ? 2.834 15.332 15.560 1.00 95.06 301 SER A CA 1
ATOM 2479 C C . SER A 1 301 ? 2.305 15.544 16.969 1.00 95.06 301 SER A C 1
ATOM 2481 O O . SER A 1 301 ? 3.082 15.901 17.859 1.00 95.06 301 SER A O 1
ATOM 2483 N N . LYS A 1 302 ? 1.007 15.330 17.170 1.00 96.38 302 LYS A N 1
ATOM 2484 C CA . LYS A 1 302 ? 0.343 15.407 18.474 1.00 96.38 302 LYS A CA 1
ATOM 2485 C C . LYS A 1 302 ? -0.501 14.157 18.687 1.00 96.38 302 LYS A C 1
ATOM 2487 O O . LYS A 1 302 ? -1.177 13.721 17.759 1.00 96.38 302 LYS A O 1
ATOM 2492 N N . LYS A 1 303 ? -0.424 13.583 19.887 1.00 97.19 303 LYS A N 1
ATOM 2493 C CA . LYS A 1 303 ? -1.194 12.405 20.297 1.00 97.19 303 LYS A CA 1
ATOM 2494 C C . LYS A 1 303 ? -2.321 12.862 21.220 1.00 97.19 303 LYS A C 1
ATOM 2496 O O . LYS A 1 303 ? -2.072 13.628 22.146 1.00 97.19 303 LYS A O 1
ATOM 2501 N N . PHE A 1 304 ? -3.521 12.383 20.943 1.00 97.94 304 PHE A N 1
ATOM 2502 C CA . PHE A 1 304 ? -4.756 12.628 21.676 1.00 97.94 304 PHE A CA 1
ATOM 2503 C C . PHE A 1 304 ? -5.414 11.288 22.012 1.00 97.94 304 PHE A C 1
ATOM 2505 O O . PHE A 1 304 ? -5.031 10.248 21.463 1.00 97.94 304 PHE A O 1
ATOM 2512 N N . HIS A 1 305 ? -6.417 11.307 22.881 1.00 97.19 305 HIS A N 1
ATOM 2513 C CA . HIS A 1 305 ? -7.365 10.207 23.004 1.00 97.19 305 HIS A CA 1
ATOM 2514 C C . HIS A 1 305 ? -8.517 10.413 22.011 1.00 97.19 305 HIS A C 1
ATOM 2516 O O . HIS A 1 305 ? -8.893 11.548 21.718 1.00 97.19 305 HIS A O 1
ATOM 2522 N N . ILE A 1 306 ? -9.162 9.346 21.534 1.00 95.88 306 ILE A N 1
ATOM 2523 C CA . ILE A 1 306 ? -10.312 9.467 20.615 1.00 95.88 306 ILE A CA 1
ATOM 2524 C C . ILE A 1 306 ? -11.528 10.185 21.242 1.00 95.88 306 ILE A C 1
ATOM 2526 O O . ILE A 1 306 ? -12.451 10.620 20.562 1.00 95.88 306 ILE A O 1
ATOM 2530 N N . ASN A 1 307 ? -11.536 10.361 22.562 1.00 96.12 307 ASN A N 1
ATOM 2531 C CA . ASN A 1 307 ? -12.585 11.111 23.262 1.00 96.12 307 ASN A CA 1
ATOM 2532 C C . ASN A 1 307 ? -12.369 12.622 23.207 1.00 96.12 307 ASN A C 1
ATOM 2534 O O . ASN A 1 307 ? -13.305 13.386 23.436 1.00 96.12 307 ASN A O 1
ATOM 2538 N N . ASP A 1 308 ? -11.167 13.050 22.830 1.00 96.50 308 ASP A N 1
ATOM 2539 C CA . ASP A 1 308 ? -10.798 14.455 22.745 1.00 96.50 308 ASP A CA 1
ATOM 2540 C C . ASP A 1 308 ? -11.285 15.110 21.446 1.00 96.50 308 ASP A C 1
ATOM 2542 O O . ASP A 1 308 ? -10.964 16.268 21.205 1.00 96.50 308 ASP A O 1
ATOM 2546 N N . LEU A 1 309 ? -12.074 14.419 20.608 1.00 94.56 309 LEU A N 1
ATOM 2547 C CA . LEU A 1 309 ? -12.535 14.945 19.314 1.00 94.56 309 LEU A CA 1
ATOM 2548 C C . LEU A 1 309 ? -13.198 16.323 19.414 1.00 94.56 309 LEU A C 1
ATOM 2550 O O . LEU A 1 309 ? -13.021 17.125 18.510 1.00 94.56 309 LEU A O 1
ATOM 2554 N N . ASN A 1 310 ? -13.885 16.619 20.522 1.00 93.19 310 ASN A N 1
ATOM 2555 C CA . ASN A 1 310 ? -14.550 17.906 20.753 1.00 93.19 310 ASN A CA 1
ATOM 2556 C C . ASN A 1 310 ? -13.613 19.005 21.298 1.00 93.19 310 ASN A C 1
ATOM 2558 O O . ASN A 1 310 ? -14.043 20.146 21.486 1.00 93.19 310 ASN A O 1
ATOM 2562 N N . GLN A 1 311 ? -12.354 18.682 21.610 1.00 96.06 311 GLN A N 1
ATOM 2563 C CA . GLN A 1 311 ? -11.405 19.640 22.167 1.00 96.06 311 GLN A CA 1
ATOM 2564 C C . GLN A 1 311 ? -10.974 20.659 21.097 1.00 96.06 311 GLN A C 1
ATOM 2566 O O . GLN A 1 311 ? -10.643 20.274 19.968 1.00 96.06 311 GLN A O 1
ATOM 2571 N N . PRO A 1 312 ? -10.874 21.960 21.439 1.00 96.25 312 PRO A N 1
ATOM 2572 C CA . PRO A 1 312 ? -10.456 22.997 20.492 1.00 96.25 312 PRO A CA 1
ATOM 2573 C C . PRO A 1 312 ? -9.101 22.721 19.829 1.00 96.25 312 PRO A C 1
ATOM 2575 O O . PRO A 1 312 ? -8.882 23.082 18.672 1.00 96.25 312 PRO A O 1
ATOM 2578 N N . GLU A 1 313 ? -8.186 22.067 20.549 1.00 96.69 313 GLU A N 1
ATOM 2579 C CA . GLU A 1 313 ? -6.868 21.714 20.027 1.00 96.69 313 GLU A CA 1
ATOM 2580 C C . GLU A 1 313 ? -6.935 20.647 18.926 1.00 96.69 313 GLU A C 1
ATOM 2582 O O . GLU A 1 313 ? -6.240 20.783 17.915 1.00 96.69 313 GLU A O 1
ATOM 2587 N N . VAL A 1 314 ? -7.800 19.636 19.069 1.00 96.06 314 VAL A N 1
ATOM 2588 C CA . VAL A 1 314 ? -8.010 18.604 18.041 1.00 96.06 314 VAL A CA 1
ATOM 2589 C C . VAL A 1 314 ? -8.599 19.236 16.785 1.00 96.06 314 VAL A C 1
ATOM 2591 O O . VAL A 1 314 ? -8.056 19.053 15.697 1.00 96.06 314 VAL A O 1
ATOM 2594 N N . HIS A 1 315 ? -9.623 20.082 16.934 1.00 94.88 315 HIS A N 1
ATOM 2595 C CA . HIS A 1 315 ? -10.192 20.841 15.816 1.00 94.88 315 HIS A CA 1
ATOM 2596 C C . HIS A 1 315 ? -9.139 21.703 15.106 1.00 94.88 315 HIS A C 1
ATOM 2598 O O . HIS A 1 315 ? -9.114 21.769 13.879 1.00 94.88 315 HIS A O 1
ATOM 2604 N N . CYS A 1 316 ? -8.254 22.364 15.859 1.00 94.69 316 CYS A N 1
ATOM 2605 C CA . CYS A 1 316 ? -7.160 23.151 15.293 1.00 94.69 316 CYS A CA 1
ATOM 2606 C C . CYS A 1 316 ? -6.205 22.279 14.461 1.00 94.69 316 CYS A C 1
ATOM 2608 O O . CYS A 1 316 ? -5.840 22.657 13.349 1.00 94.69 316 CYS A O 1
ATOM 2610 N N . CYS A 1 317 ? -5.844 21.093 14.957 1.00 96.06 317 CYS A N 1
ATOM 2611 C CA . CYS A 1 317 ? -4.973 20.170 14.230 1.00 96.06 317 CYS A CA 1
ATOM 2612 C C . CYS A 1 317 ? -5.649 19.611 12.971 1.00 96.06 317 CYS A C 1
ATOM 2614 O O . CYS A 1 317 ? -5.033 19.614 11.909 1.00 96.06 317 CYS A O 1
ATOM 2616 N N . LEU A 1 318 ? -6.918 19.200 13.051 1.00 95.38 318 LEU A N 1
ATOM 2617 C CA . LEU A 1 318 ? -7.671 18.696 11.896 1.00 95.38 318 LEU A CA 1
ATOM 2618 C C . LEU A 1 318 ? -7.868 19.767 10.817 1.00 95.38 318 LEU A C 1
ATOM 2620 O O . LEU A 1 318 ? -7.749 19.457 9.636 1.00 95.38 318 LEU A O 1
ATOM 2624 N N . LYS A 1 319 ? -8.076 21.037 11.195 1.00 93.31 319 LYS A N 1
ATOM 2625 C CA . LYS A 1 319 ? -8.081 22.162 10.241 1.00 93.31 319 LYS A CA 1
ATOM 2626 C C . LYS A 1 319 ? -6.756 22.294 9.497 1.00 93.31 319 LYS A C 1
ATOM 2628 O O . LYS A 1 319 ? -6.757 22.548 8.297 1.00 93.31 319 LYS A O 1
ATOM 2633 N N . LYS A 1 320 ? -5.630 22.122 10.198 1.00 94.56 320 LYS A N 1
ATOM 2634 C CA . LYS A 1 320 ? -4.304 22.151 9.567 1.00 94.56 320 LYS A CA 1
ATOM 2635 C C . LYS A 1 320 ? -4.109 20.982 8.611 1.00 94.56 320 LYS A C 1
ATOM 2637 O O . LYS A 1 320 ? -3.569 21.202 7.540 1.00 94.56 320 LYS A O 1
ATOM 2642 N N . VAL A 1 321 ? -4.585 19.784 8.958 1.00 94.94 321 VAL A N 1
ATOM 2643 C CA . VAL A 1 321 ? -4.589 18.641 8.028 1.00 94.94 321 VAL A CA 1
ATOM 2644 C C . VAL A 1 321 ? -5.445 18.955 6.802 1.00 94.94 321 VAL A C 1
ATOM 2646 O O . VAL A 1 321 ? -4.970 18.814 5.684 1.00 94.94 321 VAL A O 1
ATOM 2649 N N . ALA A 1 322 ? -6.669 19.455 6.987 1.00 92.31 322 ALA A N 1
ATOM 2650 C CA . ALA A 1 322 ? -7.584 19.749 5.883 1.00 92.31 322 ALA A CA 1
ATOM 2651 C C . ALA A 1 322 ? -7.035 20.799 4.908 1.00 92.31 322 ALA A C 1
ATOM 2653 O O . ALA A 1 322 ? -7.307 20.721 3.716 1.00 92.31 322 ALA A O 1
ATOM 2654 N N . ALA A 1 323 ? -6.209 21.734 5.388 1.00 91.62 323 ALA A N 1
ATOM 2655 C CA . ALA A 1 323 ? -5.547 22.729 4.546 1.00 91.62 323 ALA A CA 1
ATOM 2656 C C . ALA A 1 323 ? -4.558 22.132 3.521 1.00 91.62 323 ALA A C 1
ATOM 2658 O O . ALA A 1 323 ? -4.156 22.843 2.605 1.00 91.62 323 ALA A O 1
ATOM 2659 N N . TYR A 1 324 ? -4.167 20.860 3.668 1.00 91.19 324 TYR A N 1
ATOM 2660 C CA . TYR A 1 324 ? -3.340 20.139 2.694 1.00 91.19 324 TYR A CA 1
ATOM 2661 C C . TYR A 1 324 ? -4.146 19.413 1.610 1.00 91.19 324 TYR A C 1
ATOM 2663 O O . TYR A 1 324 ? -3.553 18.972 0.631 1.00 91.19 324 TYR A O 1
ATOM 2671 N N . SER A 1 325 ? -5.462 19.262 1.770 1.00 85.44 325 SER A N 1
ATOM 2672 C CA . SER A 1 325 ? -6.304 18.586 0.778 1.00 85.44 325 SER A CA 1
ATOM 2673 C C . SER A 1 325 ? -6.433 19.447 -0.484 1.00 85.44 325 SER A C 1
ATOM 2675 O O . SER A 1 325 ? -6.724 20.640 -0.381 1.00 85.44 325 SER A O 1
ATOM 2677 N N . LEU A 1 326 ? -6.241 18.850 -1.669 1.00 76.19 326 LEU A N 1
ATOM 2678 C CA . LEU A 1 326 ? -6.395 19.547 -2.955 1.00 76.19 326 LEU A CA 1
ATOM 2679 C C . LEU A 1 326 ? -7.831 20.026 -3.185 1.00 76.19 326 LEU A C 1
ATOM 2681 O O . LEU A 1 326 ? -8.056 21.152 -3.631 1.00 76.19 326 LEU A O 1
ATOM 2685 N N . GLU A 1 327 ? -8.806 19.180 -2.862 1.00 70.31 327 GLU A N 1
ATOM 2686 C CA . GLU A 1 327 ? -10.199 19.598 -2.820 1.00 70.31 327 GLU A CA 1
ATOM 2687 C C . GLU A 1 327 ? -10.490 20.237 -1.459 1.00 70.31 327 GLU A C 1
ATOM 2689 O O . GLU A 1 327 ? -10.070 19.673 -0.440 1.00 70.31 327 GLU A O 1
ATOM 2694 N N . PRO A 1 328 ? -11.204 21.380 -1.400 1.00 60.78 328 PRO A N 1
ATOM 2695 C CA . PRO A 1 328 ? -11.616 21.995 -0.145 1.00 60.78 328 PRO A CA 1
ATOM 2696 C C . PRO A 1 328 ? -12.540 21.052 0.635 1.00 60.78 328 PRO A C 1
ATOM 2698 O O . PRO A 1 328 ? -13.763 21.108 0.530 1.00 60.78 328 PRO A O 1
ATOM 2701 N N . LYS A 1 329 ? -11.952 20.161 1.431 1.00 63.59 329 LYS A N 1
ATOM 2702 C CA . LYS A 1 329 ? -12.687 19.323 2.368 1.00 63.59 329 LYS A CA 1
ATOM 2703 C C . LYS A 1 329 ? -13.114 20.208 3.521 1.00 63.59 329 LYS A C 1
ATOM 2705 O O . LYS A 1 329 ? -12.280 20.778 4.229 1.00 63.59 329 LYS A O 1
ATOM 2710 N N . ASP A 1 330 ? -14.418 20.309 3.739 1.00 70.88 330 ASP A N 1
ATOM 2711 C CA . ASP A 1 330 ? -14.893 20.795 5.020 1.00 70.88 330 ASP A CA 1
ATOM 2712 C C . ASP A 1 330 ? -14.518 19.752 6.078 1.00 70.88 330 ASP A C 1
ATOM 2714 O O . ASP A 1 330 ? -15.078 18.656 6.146 1.00 70.88 330 ASP A O 1
ATOM 2718 N N . TYR A 1 331 ? -13.509 20.082 6.885 1.00 72.19 331 TYR A N 1
ATOM 2719 C CA . TYR A 1 331 ? -12.993 19.202 7.931 1.00 72.19 331 TYR A CA 1
ATOM 2720 C C . TYR A 1 331 ? -14.089 18.785 8.928 1.00 72.19 331 TYR A C 1
ATOM 2722 O O .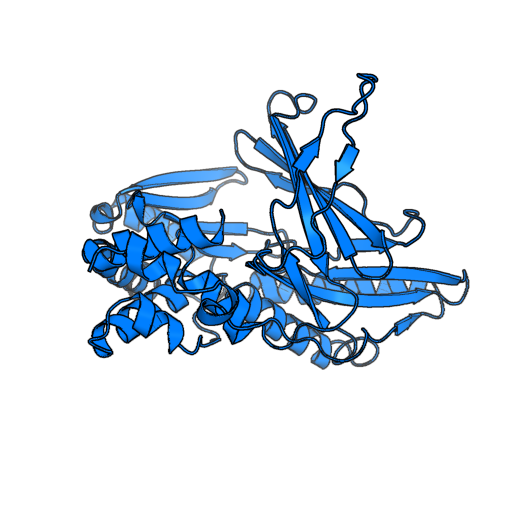 TYR A 1 331 ? -13.959 17.740 9.567 1.00 72.19 331 TYR A O 1
ATOM 2730 N N . GLN A 1 332 ? -15.151 19.594 9.078 1.00 68.12 332 GLN A N 1
ATOM 2731 C CA . GLN A 1 332 ? -16.262 19.282 9.974 1.00 68.12 332 GLN A CA 1
ATOM 2732 C C . GLN A 1 332 ? -17.116 18.144 9.431 1.00 68.12 332 GLN A C 1
ATOM 2734 O O . GLN A 1 332 ? -17.464 17.239 10.179 1.00 68.12 332 GLN A O 1
ATOM 2739 N N . THR A 1 333 ? -17.434 18.165 8.142 1.00 74.12 333 THR A N 1
ATOM 2740 C CA . THR A 1 333 ? -18.298 17.152 7.527 1.00 74.12 333 THR A CA 1
ATOM 2741 C C . THR A 1 333 ? -17.532 15.929 7.030 1.00 74.12 333 THR A C 1
ATOM 2743 O O . THR A 1 333 ? -18.127 14.861 6.921 1.00 74.12 333 THR A O 1
ATOM 2746 N N . SER A 1 334 ? -16.221 16.045 6.795 1.00 81.75 334 SER A N 1
ATOM 2747 C CA . SER A 1 334 ? -15.358 14.933 6.369 1.00 81.75 334 SER A CA 1
ATOM 2748 C C . SER A 1 334 ? -14.659 14.243 7.548 1.00 81.75 334 SER A C 1
ATOM 2750 O O . SER A 1 334 ? -15.016 13.126 7.916 1.00 81.75 334 SER A O 1
ATOM 2752 N N . PHE A 1 335 ? -13.677 14.903 8.172 1.00 92.62 335 PHE A N 1
ATOM 2753 C CA . PHE A 1 335 ? -12.806 14.284 9.179 1.00 92.62 335 PHE A CA 1
ATOM 2754 C C . PHE A 1 335 ? -13.491 14.059 10.526 1.00 92.62 335 PHE A C 1
ATOM 2756 O O . PHE A 1 335 ? -13.283 13.019 11.144 1.00 92.62 335 PHE A O 1
ATOM 2763 N N . LEU A 1 336 ? -14.301 15.006 11.008 1.00 92.69 336 LEU A N 1
ATOM 2764 C CA . LEU A 1 336 ? -14.998 14.804 12.283 1.00 92.69 336 LEU A CA 1
ATOM 2765 C C . LEU A 1 336 ? -16.094 13.742 12.178 1.00 92.69 336 LEU A C 1
ATOM 2767 O O . LEU A 1 336 ? -16.256 12.985 13.132 1.00 92.69 336 LEU A O 1
ATOM 2771 N N . THR A 1 337 ? -16.798 13.647 11.047 1.00 92.69 337 THR A N 1
ATOM 2772 C CA . THR A 1 337 ? -17.788 12.584 10.806 1.00 92.69 337 THR A CA 1
ATOM 2773 C C . THR A 1 337 ? -17.125 11.212 10.854 1.00 92.69 337 THR A C 1
ATOM 2775 O O . THR A 1 337 ? -17.451 10.414 11.728 1.00 92.69 337 THR A O 1
ATOM 2778 N N . ILE A 1 338 ? -16.111 10.973 10.013 1.00 94.00 338 ILE A N 1
ATOM 2779 C CA . ILE A 1 338 ? -15.446 9.663 9.948 1.00 94.00 338 ILE A CA 1
ATOM 2780 C C . ILE A 1 338 ? -14.783 9.278 11.278 1.00 94.00 338 ILE A C 1
ATOM 2782 O O . ILE A 1 338 ? -14.854 8.125 11.693 1.00 94.00 338 ILE A O 1
ATOM 2786 N N . LEU A 1 339 ? -14.183 10.238 11.995 1.00 96.88 339 LEU A N 1
ATOM 2787 C CA . LEU A 1 339 ? -13.599 9.983 13.314 1.00 96.88 339 LEU A CA 1
ATOM 2788 C C . LEU A 1 339 ? -14.661 9.754 14.395 1.00 96.88 339 LEU A C 1
ATOM 2790 O O . LEU A 1 339 ? -14.392 9.037 15.358 1.00 96.88 339 LEU A O 1
ATOM 2794 N N . SER A 1 340 ? -15.851 10.345 14.263 1.00 95.94 340 SER A N 1
ATOM 2795 C CA . SER A 1 340 ? -16.968 10.108 15.185 1.00 95.94 340 SER A CA 1
ATOM 2796 C C . SER A 1 340 ? -17.565 8.719 14.994 1.00 95.94 340 SER A C 1
ATOM 2798 O O . SER A 1 340 ? -17.798 8.036 15.992 1.00 95.94 340 SER A O 1
ATOM 2800 N N . ASP A 1 341 ? -17.741 8.287 13.746 1.00 95.75 341 ASP A N 1
ATOM 2801 C CA . ASP A 1 341 ? -18.209 6.938 13.414 1.00 95.75 341 ASP A CA 1
ATOM 2802 C C . ASP A 1 341 ? -17.162 5.894 13.829 1.00 95.75 341 ASP A C 1
ATOM 2804 O O . ASP A 1 341 ? -17.471 4.914 14.508 1.00 95.75 341 ASP A O 1
ATOM 2808 N N . TYR A 1 342 ? -15.882 6.162 13.546 1.00 97.44 342 TYR A N 1
ATOM 2809 C CA . TYR A 1 342 ? -14.772 5.354 14.046 1.00 97.44 342 TYR A CA 1
ATOM 2810 C C . TYR A 1 342 ? -14.798 5.257 15.576 1.00 97.44 342 TYR A C 1
ATOM 2812 O O . TYR A 1 342 ? -14.756 4.157 16.124 1.00 97.44 342 TYR A O 1
ATOM 2820 N N . ARG A 1 343 ? -14.951 6.382 16.288 1.00 97.44 343 ARG A N 1
ATOM 2821 C CA . ARG A 1 343 ? -15.071 6.390 17.754 1.00 97.44 343 ARG A CA 1
ATOM 2822 C C . ARG A 1 343 ? -16.225 5.515 18.232 1.00 97.44 343 ARG A C 1
ATOM 2824 O O . ARG A 1 343 ? -16.065 4.859 19.253 1.00 97.44 343 ARG A O 1
ATOM 2831 N N . GLN A 1 344 ? -17.366 5.513 17.542 1.00 96.31 344 GLN A N 1
ATOM 2832 C CA . GLN A 1 344 ? -18.506 4.675 17.916 1.00 96.31 344 GLN A CA 1
ATOM 2833 C C . GLN A 1 344 ? -18.150 3.186 17.882 1.00 96.31 344 GLN A C 1
ATOM 2835 O O . GLN A 1 344 ? -18.534 2.469 18.802 1.00 96.31 344 GLN A O 1
ATOM 2840 N N . SER A 1 345 ? -17.384 2.738 16.884 1.00 96.75 345 SER A N 1
ATOM 2841 C CA . SER A 1 345 ? -16.924 1.342 16.833 1.00 96.75 345 SER A CA 1
ATOM 2842 C C . SER A 1 345 ? -16.043 0.960 18.025 1.00 96.75 345 SER A C 1
ATOM 2844 O O . SER A 1 345 ? -16.192 -0.124 18.565 1.00 96.75 345 SER A O 1
ATOM 2846 N N . LEU A 1 346 ? -15.208 1.883 18.521 1.00 96.81 346 LEU A N 1
ATOM 2847 C CA . LEU A 1 346 ? -14.298 1.643 19.652 1.00 96.81 346 LEU A CA 1
ATOM 2848 C C . LEU A 1 346 ? -14.992 1.426 21.007 1.00 96.81 346 LEU A C 1
ATOM 2850 O O . LEU A 1 346 ? -14.321 1.158 22.011 1.00 96.81 346 LEU A O 1
ATOM 2854 N N . TYR A 1 347 ? -16.308 1.623 21.070 1.00 95.00 347 TYR A N 1
ATOM 2855 C CA . TYR A 1 347 ? -17.124 1.360 22.257 1.00 95.00 347 TYR A CA 1
ATOM 2856 C C . TYR A 1 347 ? -17.919 0.059 22.170 1.00 95.00 347 TYR A C 1
ATOM 2858 O O . TYR A 1 347 ? -18.543 -0.326 23.156 1.00 95.00 347 TYR A O 1
ATOM 2866 N N . ASP A 1 348 ? -17.870 -0.624 21.031 1.00 96.06 348 ASP A N 1
ATOM 2867 C CA . ASP A 1 348 ? -18.252 -2.025 20.938 1.00 96.06 348 ASP A CA 1
ATOM 2868 C C . ASP A 1 348 ? -17.053 -2.866 21.402 1.00 96.06 348 ASP A C 1
ATOM 2870 O O . ASP A 1 348 ? -16.163 -3.215 20.629 1.00 96.06 348 ASP A O 1
ATOM 2874 N N . GLU A 1 349 ? -16.961 -3.065 22.722 1.00 94.31 349 GLU A N 1
ATOM 2875 C CA . GLU A 1 349 ? -15.798 -3.702 23.355 1.00 94.31 349 GLU A CA 1
ATOM 2876 C C . GLU A 1 349 ? -15.610 -5.154 22.906 1.00 94.31 349 GLU A C 1
ATOM 2878 O O . GLU A 1 349 ? -14.470 -5.578 22.746 1.00 94.31 349 GLU A O 1
ATOM 2883 N N . GLU A 1 350 ? -16.707 -5.879 22.664 1.00 94.31 350 GLU A N 1
ATOM 2884 C CA . GLU A 1 350 ? -16.681 -7.250 22.144 1.00 94.31 350 GLU A CA 1
ATOM 2885 C C . GLU A 1 350 ? -16.131 -7.263 20.716 1.00 94.31 350 GLU A C 1
ATOM 2887 O O . GLU A 1 350 ? -15.151 -7.952 20.447 1.00 94.31 350 GLU A O 1
ATOM 2892 N N . PHE A 1 351 ? -16.668 -6.417 19.827 1.00 96.25 351 PHE A N 1
ATOM 2893 C CA . PHE A 1 351 ? -16.163 -6.293 18.459 1.00 96.25 351 PHE A CA 1
ATOM 2894 C C . PHE A 1 351 ? -14.678 -5.923 18.410 1.00 96.25 351 PHE A C 1
ATOM 2896 O O . PHE A 1 351 ? -13.918 -6.543 17.673 1.00 96.25 351 PHE A O 1
ATOM 2903 N N . CYS A 1 352 ? -14.250 -4.907 19.165 1.00 96.25 352 CYS A N 1
ATOM 2904 C CA . CYS A 1 352 ? -12.855 -4.473 19.143 1.00 96.25 352 CYS A CA 1
ATOM 2905 C C . CYS A 1 352 ? -11.908 -5.524 19.716 1.00 96.25 352 CYS A C 1
ATOM 2907 O O . CYS A 1 352 ? -10.825 -5.704 19.166 1.00 96.25 352 CYS A O 1
ATOM 2909 N N . PHE A 1 353 ? -12.298 -6.193 20.804 1.00 95.25 353 PHE A N 1
ATOM 2910 C CA . PHE A 1 353 ? -11.505 -7.277 21.370 1.00 95.25 353 PHE A CA 1
ATOM 2911 C C . PHE A 1 353 ? -11.344 -8.404 20.348 1.00 95.25 353 PHE A C 1
ATOM 2913 O O . PHE A 1 353 ? -10.216 -8.729 19.986 1.00 95.25 353 PHE A O 1
ATOM 2920 N N . ASP A 1 354 ? -12.453 -8.916 19.808 1.00 95.12 354 ASP A N 1
ATOM 2921 C CA . ASP A 1 354 ? -12.419 -10.019 18.849 1.00 95.12 354 ASP A CA 1
ATOM 2922 C C . ASP A 1 354 ? -11.640 -9.646 17.580 1.00 95.12 354 ASP A C 1
ATOM 2924 O O . ASP A 1 354 ? -10.848 -10.444 17.086 1.00 95.12 354 ASP A O 1
ATOM 2928 N N . LEU A 1 355 ? -11.815 -8.427 17.056 1.00 96.12 355 LEU A N 1
ATOM 2929 C CA . LEU A 1 355 ? -11.112 -7.982 15.852 1.00 96.12 355 LEU A CA 1
ATOM 2930 C C . LEU A 1 355 ? -9.599 -7.914 16.069 1.00 96.12 355 LEU A C 1
ATOM 2932 O O . LEU A 1 355 ? -8.846 -8.339 15.197 1.00 96.12 355 LEU A O 1
ATOM 2936 N N . CYS A 1 356 ? -9.156 -7.388 17.212 1.00 95.12 356 CYS A N 1
ATOM 2937 C CA . CYS A 1 356 ? -7.736 -7.286 17.535 1.00 95.12 356 CYS A CA 1
ATOM 2938 C C . CYS A 1 356 ? -7.110 -8.654 17.830 1.00 95.12 356 CYS A C 1
ATOM 2940 O O . CYS A 1 356 ? -5.957 -8.874 17.469 1.00 95.12 356 CYS A O 1
ATOM 2942 N N . GLU A 1 357 ? -7.847 -9.588 18.432 1.00 93.75 357 GLU A N 1
ATOM 2943 C CA . GLU A 1 357 ? -7.373 -10.967 18.599 1.00 93.75 357 GLU A CA 1
ATOM 2944 C C . GLU A 1 357 ? -7.278 -11.699 17.254 1.00 93.75 357 GLU A C 1
ATOM 2946 O O . GLU A 1 357 ? -6.290 -12.383 17.003 1.00 93.75 357 GLU A O 1
ATOM 2951 N N . ILE A 1 358 ? -8.242 -11.497 16.347 1.00 93.19 358 ILE A N 1
ATOM 2952 C CA . ILE A 1 358 ? -8.165 -12.014 14.972 1.00 93.19 358 ILE A CA 1
ATOM 2953 C C . ILE A 1 358 ? -6.969 -11.406 14.229 1.00 93.19 358 ILE A C 1
ATOM 2955 O O . ILE A 1 358 ? -6.255 -12.123 13.537 1.00 93.19 358 ILE A O 1
ATOM 2959 N N . ASP A 1 359 ? -6.735 -10.099 14.364 1.00 92.88 359 ASP A N 1
ATOM 2960 C CA . ASP A 1 359 ? -5.589 -9.414 13.758 1.00 92.88 359 ASP A CA 1
ATOM 2961 C C . ASP A 1 359 ? -4.254 -9.995 14.243 1.00 92.88 359 ASP A C 1
ATOM 2963 O O . ASP A 1 359 ? -3.393 -10.300 13.425 1.00 92.88 359 ASP A O 1
ATOM 2967 N N . LYS A 1 360 ? -4.106 -10.228 15.554 1.00 89.19 360 LYS A N 1
ATOM 2968 C CA . LYS A 1 360 ? -2.918 -10.890 16.122 1.00 89.19 360 LYS A CA 1
ATOM 2969 C C . LYS A 1 360 ? -2.766 -12.319 15.618 1.00 89.19 360 LYS A C 1
ATOM 2971 O O . LYS A 1 360 ? -1.674 -12.695 15.226 1.00 89.19 360 LYS A O 1
ATOM 2976 N N . TRP A 1 361 ? -3.852 -13.089 15.590 1.00 87.69 361 TRP A N 1
ATOM 2977 C CA . TRP A 1 361 ? -3.842 -14.470 15.102 1.00 87.69 361 TRP A CA 1
ATOM 2978 C C . TRP A 1 361 ? -3.451 -14.578 13.621 1.00 87.69 361 TRP A C 1
ATOM 2980 O O . TRP A 1 361 ? -2.864 -15.572 13.221 1.00 87.69 361 TRP A O 1
ATOM 2990 N N . ILE A 1 362 ? -3.762 -13.568 12.802 1.00 85.38 362 ILE A N 1
ATOM 2991 C CA . ILE A 1 362 ? -3.325 -13.511 11.399 1.00 85.38 362 ILE A CA 1
ATOM 2992 C C . ILE A 1 362 ? -1.800 -13.306 11.289 1.00 85.38 362 ILE A C 1
ATOM 2994 O O . ILE A 1 362 ? -1.204 -13.759 10.317 1.00 85.38 362 ILE A O 1
ATOM 2998 N N . GLU A 1 363 ? -1.186 -12.605 12.243 1.00 76.69 363 GLU A N 1
ATOM 2999 C CA . GLU A 1 363 ? 0.236 -12.216 12.239 1.00 76.69 363 GLU A CA 1
ATOM 3000 C C . GLU A 1 363 ? 1.169 -13.250 12.902 1.00 76.69 363 GLU A C 1
ATOM 3002 O O . GLU A 1 363 ? 2.390 -13.173 12.734 1.00 76.69 363 GLU A O 1
ATOM 3007 N N . GLU A 1 364 ? 0.611 -14.181 13.682 1.00 69.44 364 GLU A N 1
ATOM 3008 C CA . GLU A 1 364 ? 1.314 -15.277 14.374 1.00 69.44 364 GLU A CA 1
ATOM 3009 C C . GLU A 1 364 ? 1.375 -16.556 13.530 1.00 69.44 364 GLU A C 1
ATOM 3011 O O . GLU A 1 364 ? 2.457 -17.199 13.539 1.00 69.44 364 GLU A O 1
#

Organism: Euroglyphus maynei (NCBI:txid6958)

Secondary structure (DSSP, 8-state):
--HHHHHTT--HHHHH----EEEEPPEEEESSHHHHHHHHHHHHHHHHHHHHHS-EEHHHHHHHHHHHHHHHTS-HHHHHHH--PPP-SSS--HHHHHHHHHHHHHHH-TTT-STT-EEEEEE----EEEPPTT--S--EEE--TT-TT----EEEEEEEEEETTTTEEEEEEE-TTTT--S-EEEETT--TT---SEEEEE-SSEEEEEEEEE-SSSEEEEEEEEEESS-TT-EEEEEEEEEE-SEEE--TIIIIIHHHHH-SEEEEEEEETTEEEEEEEEETTTTEEEEEEEETTEEEEEEEEGGGGGSHHHHHHHHHHHTT-SS---TTTTHHHHHHHHHHHTT-HHHHHHHHHHHHHHH-

Radius of gyration: 21.18 Å; Cα contacts (8 Å, |Δi|>4): 704; chains: 1; bounding box: 57×50×51 Å

Foldseek 3Di:
DPLVVVVVVDDLCLLLNQWDFDAFQDAAEDQAPVSVVVVQVQLLVLLQVLLQAAWAFLLVQQLVLLVQVVVVPDAPRVSSSPDFRDQDSLHCAQVNSQVVSLVSQVVRPVRCGHPQKFKWFKFWQQFDQDQDPVNPPDRDTDGPPPPSLGARQHIWIKGWYAHNVVRWTWMWIRGVNLFASGIATETQVCDPVHPAWDFSDDDPFKTKIWGWYDPDLFKIKIKIWIATPVDRVDTPDIGIMIITNGGHTDSCRSGHSSLSSLAQKTWIFNAGSRGTAWIWMDGLVQQKIWTWHDDPNHIDIDIDHLVCLVPPVVVVRLVRRQVSRPPNDPSVVRVSVSSVSVSVSSVPVSNSVSSVVVNVVSVD

pLDDT: mean 88.77, std 12.76, range [40.5, 98.56]

Sequence (364 aa):
MDLSYILDDITLEKLLDIPHWSDELKQVEFQSMQQFENALIKWEDILQQVLECYDYNTFGSYVDFYHSYQKSNSNLTDFILNYEAKITTESMSCVAQSLVLMQNLSIEDCLYGGSNFSLVSCEEMIMIMTADENGEGKLQTKYQLDAKDNVKEHVLVCLKFQIMDCNRSGYVLLDPGYHIARPIIVMNDCQFPHTGWFNGTKNRKISKDYCYQIINDQYIAWKVRETKIDDPNEVIRQYLNIIYIHKEFIKFASVTEKRSCIFSLKSYVIRNRKGAVAGFYSWIEEKNLTIFYEENGKRISKKFHINDLNQPEVHCCLKKVAAYSLEPKDYQTSFLTILSDYRQSLYDEEFCFDLCEIDKWIEE

Mean predicted aligned error: 6.27 Å

Nearest PDB structures (foldseek):
  3qy3-assembly1_A  TM=7.198E-01  e=4.148E-01  Pseudomonas aeruginosa
  2fuj-assembly1_A  TM=5.586E-01  e=2.833E-01  Xanthomonas campestris pv. campestris
  8a0k-assembly1_A  TM=5.531E-01  e=6.675E+00  Trypanosoma brucei brucei
  3sps-assembly1_B  TM=5.150E-01  e=3.871E+00  Halalkalibacterium halodurans C-125
  8a0k-assembly4_D  TM=2.984E-01  e=3.472E+00  Trypanosoma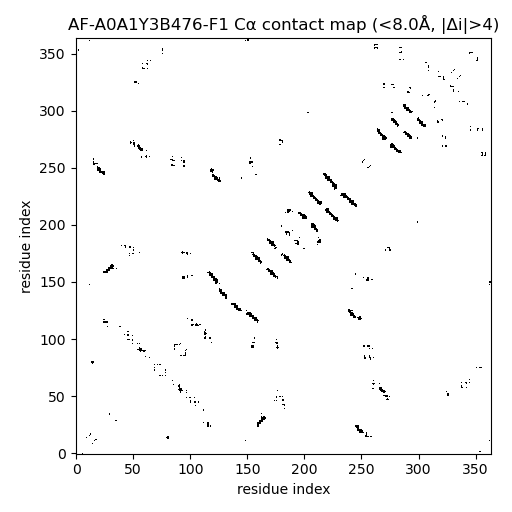 brucei brucei

Solvent-accessible surface area (backbone atoms only — not comparable to full-atom values): 19539 Å² total; per-residue (Å²): 128,65,65,70,69,55,52,75,78,54,52,68,48,60,56,30,47,70,88,41,66,60,64,66,59,52,72,45,80,28,72,33,69,69,57,46,53,55,49,48,56,52,51,25,51,54,50,15,48,48,38,37,73,50,51,36,20,40,50,49,46,30,42,54,48,50,59,49,46,70,72,61,80,53,57,72,66,65,39,46,55,70,57,78,49,78,82,42,90,84,24,20,35,32,60,39,43,37,53,51,45,45,51,49,36,33,71,77,30,81,86,67,34,35,91,42,50,35,44,24,41,27,31,73,68,56,68,49,84,45,75,47,96,77,74,73,91,51,79,47,80,50,70,65,84,80,49,88,74,64,52,50,68,41,44,31,34,36,32,39,36,35,28,58,75,77,73,46,43,35,37,42,38,40,33,63,56,82,43,47,47,49,70,40,36,34,31,78,81,68,45,87,81,30,56,55,75,44,80,71,47,74,62,96,57,40,34,34,33,35,34,61,41,72,74,56,90,42,32,31,37,39,38,40,40,31,21,32,64,94,42,73,85,46,72,78,46,73,53,34,26,41,29,44,59,39,33,28,48,66,42,48,43,54,28,23,50,36,46,54,48,46,41,51,66,33,40,36,39,36,29,39,60,82,20,78,47,26,29,38,37,31,39,60,93,73,45,36,33,37,41,33,29,61,57,96,94,36,82,46,75,50,79,46,50,57,82,43,65,86,36,71,67,47,50,53,51,46,49,57,32,34,72,66,45,83,61,89,55,56,39,69,75,50,55,48,44,56,52,50,54,43,47,55,51,70,68,39,58,65,61,50,51,53,39,46,51,51,37,50,60,60,76,107